Protein AF-A0A9X1SJG5-F1 (afdb_monomer)

Foldseek 3Di:
DDDDPPDDDDQFDWDWDQQKDCPQQVVCVVCVVVCVVVVPDDDDRDDTDRPDHTDTDRPPDDDPDPPPPLPLPADKDFLVNLLPDDDPLDDFPSVLCNQQRQHWAFLVRSVVSCCVPRPPDPDDSVNSVVVVVCQVPDSFWDKDWDQDPVSTIIIHTGIGHPVVVVVSVVVVVVVVD

Radius of gyration: 25.04 Å; Cα contacts (8 Å, |Δi|>4): 196; chains: 1; bounding box: 61×37×66 Å

Secondary structure (DSSP, 8-state):
-------PPPTT-EEEE--EE-HHHHHHHHTHHHHHHHTPPP-PPPPPEE-S--EEEETTSS-----------S-EEPHHHHHTPPP-SS--HHHHHHHHBT-EEEHHHHHHHHHHHSTT----HHHHHHHHHHHHH-TTEEEEEEE-TTS-EEEEEEEEEHHHHHHHHHHHHHT--

Structure (mmCIF, N/CA/C/O backbone):
data_AF-A0A9X1SJG5-F1
#
_entry.id   AF-A0A9X1SJG5-F1
#
loop_
_atom_site.group_PDB
_atom_site.id
_atom_site.type_symbol
_atom_site.label_atom_id
_atom_site.label_alt_id
_atom_site.label_comp_id
_atom_site.label_asym_id
_atom_site.label_entity_id
_atom_site.label_seq_id
_atom_site.pdbx_PDB_ins_code
_atom_site.Cartn_x
_atom_site.Cartn_y
_atom_site.Cartn_z
_atom_site.occupancy
_atom_site.B_iso_or_equiv
_atom_site.auth_seq_id
_atom_site.auth_comp_id
_atom_site.auth_asym_id
_atom_site.auth_atom_id
_atom_site.pdbx_PDB_model_num
ATOM 1 N N . MET A 1 1 ? 12.824 8.016 -45.523 1.00 38.97 1 MET A N 1
ATOM 2 C CA . MET A 1 1 ? 11.744 7.980 -44.518 1.00 38.97 1 MET A CA 1
ATOM 3 C C . MET A 1 1 ? 10.845 6.806 -44.862 1.00 38.97 1 MET A C 1
ATOM 5 O O . MET A 1 1 ? 10.194 6.846 -45.895 1.00 38.97 1 MET A O 1
ATOM 9 N N . ARG A 1 2 ? 10.914 5.718 -44.092 1.00 39.25 2 ARG A N 1
ATOM 10 C CA . ARG A 1 2 ? 9.949 4.615 -44.159 1.00 39.25 2 ARG A CA 1
ATOM 11 C C . ARG A 1 2 ? 9.313 4.555 -42.782 1.00 39.25 2 ARG A C 1
ATOM 13 O O . ARG A 1 2 ? 10.017 4.321 -41.804 1.00 39.25 2 ARG A O 1
ATOM 20 N N . GLU A 1 3 ? 8.035 4.890 -42.726 1.00 42.38 3 GLU A N 1
ATOM 21 C CA . GLU A 1 3 ? 7.247 4.869 -41.503 1.00 42.38 3 GLU A CA 1
ATOM 22 C C . GLU A 1 3 ? 7.076 3.415 -41.060 1.00 42.38 3 GLU A C 1
ATOM 24 O O . GLU A 1 3 ? 6.450 2.610 -41.748 1.00 42.38 3 GLU A O 1
ATOM 29 N N . PHE A 1 4 ? 7.690 3.061 -39.932 1.00 35.00 4 PHE A N 1
ATOM 30 C CA . PHE A 1 4 ? 7.352 1.843 -39.212 1.00 35.00 4 PHE A CA 1
ATOM 31 C C . PHE A 1 4 ? 6.096 2.150 -38.405 1.00 35.00 4 PHE A C 1
ATOM 33 O O . PHE A 1 4 ? 6.162 2.750 -37.335 1.00 35.00 4 PHE A O 1
ATOM 40 N N . ILE A 1 5 ? 4.943 1.780 -38.955 1.00 47.06 5 ILE A N 1
ATOM 41 C CA . ILE A 1 5 ? 3.698 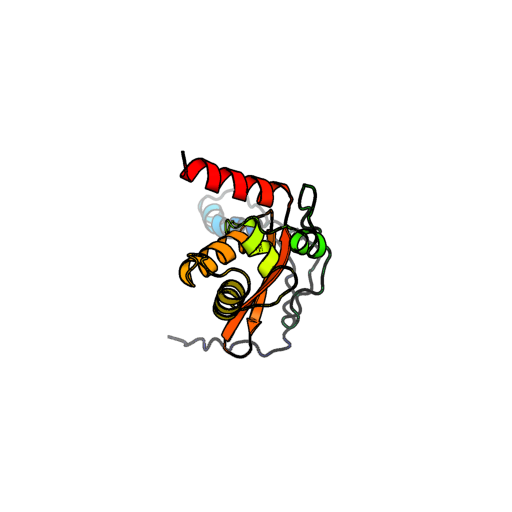1.704 -38.197 1.00 47.06 5 ILE A CA 1
ATOM 42 C C . ILE A 1 5 ? 3.903 0.585 -37.171 1.00 47.06 5 ILE A C 1
ATOM 44 O O . ILE A 1 5 ? 3.884 -0.598 -37.510 1.00 47.06 5 ILE A O 1
ATOM 48 N N . GLU A 1 6 ? 4.186 0.965 -35.926 1.00 47.78 6 GLU A N 1
ATOM 49 C CA . GLU A 1 6 ? 4.322 0.054 -34.792 1.00 47.78 6 GLU A CA 1
ATOM 50 C C . GLU A 1 6 ? 2.928 -0.474 -34.435 1.00 47.78 6 GLU A C 1
ATOM 52 O O . GLU A 1 6 ? 2.157 0.115 -33.677 1.00 47.78 6 GLU A O 1
ATOM 57 N N . GLN A 1 7 ? 2.554 -1.565 -35.094 1.00 43.72 7 GLN A N 1
ATOM 58 C CA . GLN A 1 7 ? 1.286 -2.237 -34.880 1.00 43.72 7 GLN A CA 1
ATOM 59 C C . GLN A 1 7 ? 1.363 -2.973 -33.537 1.00 43.72 7 GLN A C 1
ATOM 61 O O . GLN A 1 7 ? 2.105 -3.942 -33.387 1.00 43.72 7 GLN A O 1
ATOM 66 N N . ALA A 1 8 ? 0.630 -2.478 -32.538 1.00 54.38 8 ALA A N 1
ATOM 67 C CA . ALA A 1 8 ? 0.559 -3.104 -31.222 1.00 54.38 8 ALA A CA 1
ATOM 68 C C . ALA A 1 8 ? 0.046 -4.557 -31.345 1.00 54.38 8 ALA A C 1
ATOM 70 O O . ALA A 1 8 ? -0.951 -4.784 -32.040 1.00 54.38 8 ALA A O 1
ATOM 71 N N . PRO A 1 9 ? 0.683 -5.546 -30.689 1.00 46.81 9 PRO A N 1
ATOM 72 C CA . PRO A 1 9 ? 0.266 -6.937 -30.803 1.00 46.81 9 PRO A CA 1
ATOM 73 C C . PRO A 1 9 ? -1.107 -7.151 -30.153 1.00 46.81 9 PRO A C 1
ATOM 75 O O . PRO A 1 9 ? -1.383 -6.669 -29.052 1.00 46.81 9 PRO A O 1
ATOM 78 N N . ALA A 1 10 ? -1.971 -7.893 -30.846 1.00 49.34 10 ALA A N 1
ATOM 79 C CA . ALA A 1 10 ? -3.288 -8.275 -30.355 1.00 49.34 10 ALA A CA 1
ATOM 80 C C . ALA A 1 10 ? -3.191 -9.206 -29.127 1.00 49.34 10 ALA A C 1
ATOM 82 O O . ALA A 1 10 ? -2.223 -9.957 -28.952 1.00 49.34 10 ALA A O 1
ATOM 83 N N . ALA A 1 11 ? -4.217 -9.160 -28.272 1.00 40.56 11 ALA A N 1
ATOM 84 C CA . ALA A 1 11 ? -4.340 -10.036 -27.109 1.00 40.56 11 ALA A CA 1
ATOM 85 C C . ALA A 1 11 ? -4.322 -11.515 -27.544 1.00 40.56 11 ALA A C 1
ATOM 87 O O . ALA A 1 11 ? -5.103 -11.909 -28.407 1.00 40.56 11 ALA A O 1
ATOM 88 N N . GLY A 1 12 ? -3.427 -12.315 -26.949 1.00 49.97 12 GLY A N 1
ATOM 89 C CA . GLY A 1 12 ? -3.222 -13.734 -27.285 1.00 49.97 12 GLY A CA 1
ATOM 90 C C . GLY A 1 12 ? -1.834 -14.086 -27.837 1.00 49.97 12 GLY A C 1
ATOM 91 O O . GLY A 1 12 ? -1.567 -15.252 -28.111 1.00 49.97 12 GLY A O 1
ATOM 92 N N . THR A 1 13 ? -0.932 -13.113 -27.980 1.00 46.91 13 THR A N 1
ATOM 93 C CA . THR A 1 13 ? 0.428 -13.366 -28.480 1.00 46.91 13 THR A CA 1
ATOM 94 C C . THR A 1 13 ? 1.309 -13.953 -27.368 1.00 46.91 13 THR A C 1
ATOM 96 O O . THR A 1 13 ? 1.546 -13.306 -26.346 1.00 46.91 13 THR A O 1
ATOM 99 N N . VAL A 1 14 ? 1.787 -15.187 -27.550 1.00 45.72 14 VAL A N 1
ATOM 100 C CA . VAL A 1 14 ? 2.770 -15.822 -26.659 1.00 45.72 14 VAL A CA 1
ATOM 101 C C . VAL A 1 14 ? 4.140 -15.233 -26.984 1.00 45.72 14 VAL A C 1
ATOM 103 O O . VAL A 1 14 ? 4.682 -15.494 -28.056 1.00 45.72 14 VAL A O 1
ATOM 106 N N . ILE A 1 15 ? 4.692 -14.421 -26.080 1.00 52.66 15 ILE A N 1
ATOM 107 C CA . ILE A 1 15 ? 6.075 -13.955 -26.199 1.00 52.66 15 ILE A CA 1
ATOM 108 C C . ILE A 1 15 ? 6.940 -14.957 -25.442 1.00 52.66 15 ILE A C 1
ATOM 110 O O . ILE A 1 15 ? 6.906 -15.036 -24.214 1.00 52.66 15 ILE A O 1
ATOM 114 N N . ILE A 1 16 ? 7.664 -15.774 -26.202 1.00 49.19 16 ILE A N 1
ATOM 115 C CA . ILE A 1 16 ? 8.650 -16.708 -25.666 1.00 49.19 16 ILE A CA 1
ATOM 116 C C . ILE A 1 16 ? 9.935 -15.905 -25.475 1.00 49.19 16 ILE A C 1
ATOM 118 O O . ILE A 1 16 ? 10.573 -15.509 -26.449 1.00 49.19 16 ILE A O 1
ATOM 122 N N . ASP A 1 17 ? 10.262 -15.597 -24.222 1.00 53.16 17 ASP A N 1
ATOM 123 C CA . ASP A 1 17 ? 11.563 -15.041 -23.868 1.00 53.16 17 ASP A CA 1
ATOM 124 C C . ASP A 1 17 ? 12.517 -16.211 -23.618 1.00 53.16 17 ASP A C 1
ATOM 126 O O . ASP A 1 17 ? 12.442 -16.899 -22.597 1.00 53.16 17 ASP A O 1
ATOM 130 N N . ASP A 1 18 ? 13.397 -16.462 -24.587 1.00 60.22 18 ASP A N 1
ATOM 131 C CA . ASP A 1 18 ? 14.366 -17.557 -24.536 1.00 60.22 18 ASP A CA 1
ATOM 132 C C . ASP A 1 18 ? 15.455 -17.347 -23.464 1.00 60.22 18 ASP A C 1
ATOM 134 O O . ASP A 1 18 ? 16.351 -18.186 -23.342 1.00 60.22 18 ASP A O 1
ATOM 138 N N . GLY A 1 19 ? 15.445 -16.230 -22.713 1.00 54.41 19 GLY A N 1
ATOM 139 C CA . GLY A 1 19 ? 16.364 -15.988 -21.588 1.00 54.41 19 GLY A CA 1
ATOM 140 C C . GLY A 1 19 ? 17.847 -16.078 -21.973 1.00 54.41 19 GLY A C 1
ATOM 141 O O . GLY A 1 19 ? 18.708 -16.377 -21.142 1.00 54.41 19 GLY A O 1
ATOM 142 N N . THR A 1 20 ? 18.141 -15.899 -23.262 1.00 66.75 20 THR A N 1
ATOM 143 C CA . THR A 1 20 ? 19.466 -16.111 -23.840 1.00 66.75 20 THR A CA 1
ATOM 144 C C . THR A 1 20 ? 20.297 -14.845 -23.659 1.00 66.75 20 THR A C 1
ATOM 146 O O . THR A 1 20 ? 19.924 -13.779 -24.151 1.00 66.75 20 THR A O 1
ATOM 149 N N . ASP A 1 21 ? 21.441 -14.948 -22.979 1.00 69.88 21 ASP A N 1
ATOM 150 C CA . ASP A 1 21 ? 22.328 -13.805 -22.767 1.00 69.88 21 ASP A CA 1
ATOM 151 C C . ASP A 1 21 ? 23.183 -13.553 -24.020 1.00 69.88 21 ASP A C 1
ATOM 153 O O . ASP A 1 21 ? 24.121 -14.287 -24.349 1.00 69.88 21 ASP A O 1
ATOM 157 N N . PHE A 1 22 ? 22.852 -12.483 -24.743 1.00 71.00 22 PHE A N 1
ATOM 158 C CA . PHE A 1 22 ? 23.573 -12.052 -25.942 1.00 71.00 22 PHE A CA 1
ATOM 159 C C . PHE A 1 22 ? 24.717 -11.075 -25.647 1.00 71.00 22 PHE A C 1
ATOM 161 O O . PHE A 1 22 ? 25.429 -10.679 -26.577 1.00 71.00 22 PHE A O 1
ATOM 168 N N . THR A 1 23 ? 24.943 -10.696 -24.385 1.00 76.62 23 THR A N 1
ATOM 169 C CA . THR A 1 23 ? 25.885 -9.632 -23.999 1.00 76.62 23 THR A CA 1
ATOM 170 C C . THR A 1 23 ? 27.300 -9.916 -24.499 1.00 76.62 23 THR A C 1
ATOM 172 O O . THR A 1 23 ? 27.956 -9.039 -25.072 1.00 76.62 23 THR A O 1
ATOM 175 N N . LYS A 1 24 ? 27.762 -11.168 -24.381 1.00 75.62 24 LYS A N 1
ATOM 176 C CA . LYS A 1 24 ? 29.090 -11.594 -24.858 1.00 75.62 24 LYS A CA 1
ATOM 177 C C . LYS A 1 24 ? 29.200 -11.564 -26.388 1.00 75.62 24 LYS A C 1
ATOM 179 O O . LYS A 1 24 ? 30.238 -11.175 -26.922 1.00 75.62 24 LYS A O 1
ATOM 184 N N . ILE A 1 25 ? 28.131 -11.919 -27.104 1.00 81.69 25 ILE A N 1
ATOM 185 C CA . ILE A 1 25 ? 28.087 -11.901 -28.577 1.00 81.69 25 ILE A CA 1
ATOM 186 C C . ILE A 1 25 ? 28.087 -10.460 -29.093 1.00 81.69 25 ILE A C 1
ATOM 188 O O . ILE A 1 25 ? 28.838 -10.131 -30.013 1.00 81.69 25 ILE A O 1
ATOM 192 N N . TRP A 1 26 ? 27.277 -9.591 -28.488 1.00 77.12 26 TRP A N 1
ATOM 193 C CA . TRP A 1 26 ? 27.214 -8.173 -28.833 1.00 77.12 26 TRP A CA 1
ATOM 194 C C . TRP A 1 26 ? 28.556 -7.479 -28.582 1.00 77.12 26 TRP A C 1
ATOM 196 O O . TRP A 1 26 ? 29.101 -6.832 -29.477 1.00 77.12 26 TRP A O 1
ATOM 206 N N . SER A 1 27 ? 29.156 -7.728 -27.415 1.00 81.00 27 SER A N 1
ATOM 207 C CA . SER A 1 27 ? 30.495 -7.238 -27.069 1.00 81.00 27 SER A CA 1
ATOM 208 C C . SER A 1 27 ? 31.560 -7.735 -28.050 1.00 81.00 27 SER A C 1
ATOM 210 O O . SER A 1 27 ? 32.444 -6.978 -28.458 1.00 81.00 27 SER A O 1
ATOM 212 N N . TRP A 1 28 ? 31.467 -8.995 -28.494 1.00 84.38 28 TRP A N 1
ATOM 213 C CA . TRP A 1 28 ? 32.378 -9.526 -29.503 1.00 84.38 28 TRP A CA 1
ATOM 214 C C . TRP A 1 28 ? 32.204 -8.823 -30.859 1.00 84.38 28 TRP A C 1
ATOM 216 O O . TRP A 1 28 ? 33.204 -8.457 -31.481 1.00 84.38 28 TRP A O 1
ATOM 226 N N . ARG A 1 29 ? 30.959 -8.588 -31.294 1.00 83.50 29 ARG A N 1
ATOM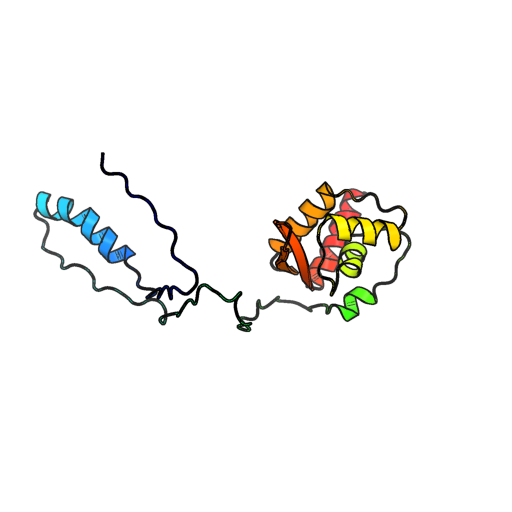 227 C CA . ARG A 1 29 ? 30.637 -7.927 -32.571 1.00 83.50 29 ARG A CA 1
ATOM 228 C C . ARG A 1 29 ? 31.100 -6.477 -32.617 1.00 83.50 29 ARG A C 1
ATOM 230 O O . ARG A 1 29 ? 31.709 -6.084 -33.607 1.00 83.50 29 ARG A O 1
ATOM 237 N N . ILE A 1 30 ? 30.884 -5.713 -31.546 1.00 83.69 30 ILE A N 1
ATOM 238 C CA . ILE A 1 30 ? 31.373 -4.328 -31.445 1.00 83.69 30 ILE A CA 1
ATOM 239 C C . ILE A 1 30 ? 32.894 -4.290 -31.631 1.00 83.69 30 ILE A C 1
ATOM 241 O O . ILE A 1 30 ? 33.421 -3.496 -32.409 1.00 83.69 30 ILE A O 1
ATOM 245 N N . ASN A 1 31 ? 33.601 -5.217 -30.988 1.00 80.12 31 ASN A N 1
ATOM 246 C CA . ASN A 1 31 ? 35.056 -5.291 -31.063 1.00 80.12 31 ASN A CA 1
ATOM 247 C C . ASN A 1 31 ? 35.583 -6.037 -32.304 1.00 80.12 31 ASN A C 1
ATOM 249 O O . ASN A 1 31 ? 36.794 -6.212 -32.439 1.00 80.12 31 ASN A O 1
ATOM 253 N N . ALA A 1 32 ? 34.726 -6.503 -33.219 1.00 79.25 32 ALA A N 1
ATOM 254 C CA . ALA A 1 32 ? 35.162 -7.234 -34.413 1.00 79.25 32 ALA A CA 1
ATOM 255 C C . ALA A 1 32 ? 35.854 -6.309 -35.428 1.00 79.25 32 ALA A C 1
ATOM 257 O O . ALA A 1 32 ? 36.899 -6.662 -35.971 1.00 79.25 32 ALA A O 1
ATOM 258 N N . ALA A 1 33 ? 35.331 -5.093 -35.624 1.00 76.00 33 ALA A N 1
ATOM 259 C CA . ALA A 1 33 ? 35.933 -4.105 -36.523 1.00 76.00 33 ALA A CA 1
ATOM 260 C C . ALA A 1 33 ? 37.310 -3.632 -36.026 1.00 76.00 33 ALA A C 1
ATOM 262 O O . ALA A 1 33 ? 38.230 -3.453 -36.824 1.00 76.00 33 ALA A O 1
ATOM 263 N N . ALA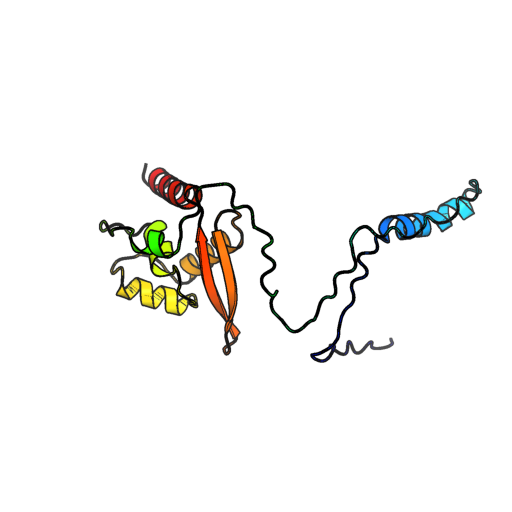 A 1 34 ? 37.471 -3.481 -34.707 1.00 79.62 34 ALA A N 1
ATOM 264 C CA . ALA A 1 34 ? 38.757 -3.167 -34.093 1.00 79.62 34 ALA A CA 1
ATOM 265 C C . ALA A 1 34 ? 39.777 -4.289 -34.345 1.00 79.62 34 ALA A C 1
ATOM 267 O O . ALA A 1 34 ? 40.870 -4.015 -34.828 1.00 79.62 34 ALA A O 1
ATOM 268 N N . ARG A 1 35 ? 39.384 -5.551 -34.127 1.00 77.50 35 ARG A N 1
ATOM 269 C CA . ARG A 1 35 ? 40.236 -6.729 -34.362 1.00 77.50 35 ARG A CA 1
ATOM 270 C C . ARG A 1 35 ? 40.644 -6.908 -35.825 1.00 77.50 35 ARG A C 1
ATOM 272 O O . ARG A 1 35 ? 41.793 -7.239 -36.103 1.00 77.50 35 ARG A O 1
ATOM 279 N N . ALA A 1 36 ? 39.734 -6.632 -36.760 1.00 77.88 36 ALA A N 1
ATOM 280 C CA . ALA A 1 36 ? 40.037 -6.664 -38.191 1.00 77.88 36 ALA A CA 1
ATOM 281 C C . ALA A 1 36 ? 41.071 -5.596 -38.590 1.00 77.88 36 ALA A C 1
ATOM 283 O O . ALA A 1 36 ? 41.937 -5.851 -39.425 1.00 77.88 36 ALA A O 1
ATOM 284 N N . ARG A 1 37 ? 41.012 -4.408 -37.972 1.00 78.62 37 ARG A N 1
ATOM 285 C CA . ARG A 1 37 ? 41.940 -3.299 -38.248 1.00 78.62 37 ARG A CA 1
ATOM 286 C C . ARG A 1 37 ? 43.309 -3.491 -37.600 1.00 78.62 37 ARG A C 1
ATOM 288 O O . ARG A 1 37 ? 44.315 -3.163 -38.218 1.00 78.62 37 ARG A O 1
ATOM 295 N N . THR A 1 38 ? 43.359 -4.031 -36.384 1.00 82.25 38 THR A N 1
ATOM 296 C CA . THR A 1 38 ? 44.613 -4.232 -35.639 1.00 82.25 38 THR A CA 1
ATOM 297 C C . THR A 1 38 ? 45.354 -5.515 -36.018 1.00 82.25 38 THR A C 1
ATOM 299 O O . THR A 1 38 ? 46.424 -5.768 -35.472 1.00 82.25 38 THR A O 1
ATOM 302 N N . LYS A 1 39 ? 44.814 -6.325 -36.946 1.00 75.56 39 LYS A N 1
ATOM 303 C CA . LYS A 1 39 ? 45.361 -7.635 -37.354 1.00 75.56 39 LYS A CA 1
ATOM 304 C C . LYS A 1 39 ? 45.637 -8.571 -36.166 1.00 75.56 39 LYS A C 1
ATOM 306 O O . LYS A 1 39 ? 46.512 -9.430 -36.238 1.00 75.56 39 LYS A O 1
ATOM 311 N N . SER A 1 40 ? 44.898 -8.408 -35.066 1.00 73.56 40 SER A N 1
ATOM 312 C CA . SER A 1 40 ? 44.986 -9.311 -33.917 1.00 73.56 40 SER A CA 1
ATOM 313 C C . SER A 1 40 ? 44.564 -10.724 -34.322 1.00 73.56 40 SER A C 1
ATOM 315 O O . SER A 1 40 ? 43.758 -10.881 -35.242 1.00 73.56 40 SER A O 1
ATOM 317 N N . CYS A 1 41 ? 45.052 -11.740 -33.609 1.00 75.38 41 CYS A N 1
ATOM 318 C CA . CYS A 1 41 ? 44.670 -13.128 -33.851 1.00 75.38 41 CYS A CA 1
ATOM 319 C C . CYS A 1 41 ? 43.141 -13.299 -33.914 1.00 75.38 41 CYS A C 1
ATOM 321 O O . CYS A 1 41 ? 42.383 -12.680 -33.160 1.00 75.38 41 CYS A O 1
ATOM 323 N N . TYR A 1 42 ? 42.685 -14.127 -34.856 1.00 79.00 42 TYR A N 1
ATOM 324 C CA . TYR A 1 42 ? 41.265 -14.405 -35.018 1.00 79.00 42 TYR A CA 1
ATOM 325 C C . TYR A 1 42 ? 40.733 -15.112 -33.769 1.00 79.00 42 TYR A C 1
ATOM 327 O O . TYR A 1 42 ? 41.205 -16.187 -33.403 1.00 79.00 42 TYR A O 1
ATOM 335 N N . VAL A 1 43 ? 39.732 -14.508 -33.131 1.00 77.25 43 VAL A N 1
ATOM 336 C CA . VAL A 1 43 ? 39.018 -15.094 -31.994 1.00 77.25 43 VAL A CA 1
ATOM 337 C C . VAL A 1 43 ? 37.599 -15.399 -32.456 1.00 77.25 43 VAL A C 1
ATOM 339 O O . VAL A 1 43 ? 36.886 -14.447 -32.784 1.00 77.25 43 VAL A O 1
ATOM 342 N N . PRO A 1 44 ? 37.160 -16.668 -32.480 1.00 81.00 44 PRO A N 1
ATOM 343 C CA . PRO A 1 44 ? 35.806 -17.005 -32.895 1.00 81.00 44 PRO A CA 1
ATOM 344 C C . PRO A 1 44 ? 34.761 -16.355 -31.970 1.00 81.00 44 PRO A C 1
ATOM 346 O O . PRO A 1 44 ? 35.050 -16.085 -30.798 1.00 81.00 44 PRO A O 1
ATOM 349 N N . PRO A 1 45 ? 33.548 -16.077 -32.477 1.00 80.75 45 PRO A N 1
ATOM 350 C CA . PRO A 1 45 ? 32.482 -15.517 -31.660 1.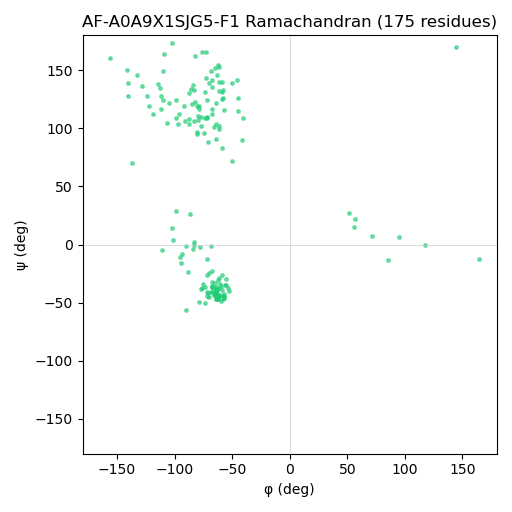00 80.75 45 PRO A CA 1
ATOM 351 C C . PRO A 1 45 ? 32.109 -16.471 -30.513 1.00 80.75 45 PRO A C 1
ATOM 353 O O . PRO A 1 45 ? 32.051 -17.687 -30.722 1.00 80.75 45 PRO A O 1
ATOM 356 N N . PRO A 1 46 ? 31.841 -15.943 -29.303 1.00 81.88 46 PRO A N 1
ATOM 357 C CA . PRO A 1 46 ? 31.391 -16.756 -28.182 1.00 81.88 46 PRO A CA 1
ATOM 358 C C . PRO A 1 46 ? 30.033 -17.391 -28.502 1.00 81.88 46 PRO A C 1
ATOM 360 O O . PRO A 1 46 ? 29.200 -16.797 -29.192 1.00 81.88 46 PRO A O 1
ATOM 363 N N . LYS A 1 47 ? 29.807 -18.610 -28.002 1.00 77.31 47 LYS A N 1
ATOM 364 C CA . LYS A 1 47 ? 28.514 -19.290 -28.141 1.00 77.31 47 LYS A CA 1
ATOM 365 C C . LYS A 1 47 ? 27.459 -18.564 -27.305 1.00 77.31 47 LYS A C 1
ATOM 367 O O . LYS A 1 47 ? 27.781 -17.985 -26.270 1.00 77.31 47 LYS A O 1
ATOM 372 N N . LYS A 1 48 ? 26.205 -18.609 -27.762 1.00 72.25 48 LYS A N 1
ATOM 373 C CA . LYS A 1 48 ? 25.064 -18.143 -26.969 1.00 72.25 48 LYS A CA 1
ATOM 374 C C . LYS A 1 48 ? 24.968 -18.982 -25.698 1.00 72.25 48 LYS A C 1
ATOM 376 O O . LYS A 1 48 ? 25.071 -20.206 -25.768 1.00 72.25 48 LYS A O 1
ATOM 381 N N . GLU A 1 49 ? 24.813 -18.314 -24.567 1.00 68.25 49 GLU A N 1
ATOM 382 C CA . GLU A 1 49 ? 24.730 -18.948 -23.258 1.00 68.25 49 GLU A CA 1
ATOM 383 C C . GLU A 1 49 ? 23.294 -18.798 -22.758 1.00 68.25 49 GLU A C 1
ATOM 385 O O . GLU A 1 49 ? 22.739 -17.696 -22.746 1.00 68.25 49 GLU A O 1
ATOM 390 N N . GLN A 1 50 ? 22.665 -19.922 -22.425 1.00 58.81 50 GLN A N 1
ATOM 391 C CA . GLN A 1 50 ? 21.328 -19.924 -21.853 1.00 58.81 50 GLN A CA 1
ATOM 392 C C . GLN A 1 50 ? 21.476 -19.790 -20.340 1.00 58.81 50 GLN A C 1
ATOM 394 O O . GLN A 1 50 ? 21.958 -20.709 -19.682 1.00 58.81 50 GLN A O 1
ATOM 399 N N . VAL A 1 51 ? 21.122 -18.620 -19.809 1.00 57.44 51 VAL A N 1
ATOM 400 C CA . VAL A 1 51 ? 21.360 -18.274 -18.396 1.00 57.44 51 VAL A CA 1
ATOM 401 C C . VAL A 1 51 ? 20.137 -18.591 -17.525 1.00 57.44 51 VAL A C 1
ATOM 403 O O . VAL A 1 51 ? 20.259 -18.714 -16.310 1.00 57.44 51 VAL A O 1
ATOM 406 N N . ALA A 1 52 ? 18.966 -18.800 -18.132 1.00 58.28 52 ALA A N 1
ATOM 407 C CA . ALA A 1 52 ? 17.756 -19.231 -17.442 1.00 58.28 52 ALA A CA 1
ATOM 408 C C . ALA A 1 52 ? 16.955 -20.243 -18.278 1.00 58.28 52 ALA A C 1
ATOM 410 O O . ALA A 1 52 ? 16.974 -20.215 -19.511 1.00 58.28 52 ALA A O 1
ATOM 411 N N . GLU A 1 53 ? 16.232 -21.140 -17.603 1.00 56.12 53 GLU A N 1
ATOM 412 C CA . GLU A 1 53 ? 15.238 -22.004 -18.247 1.00 56.12 53 GLU A CA 1
ATOM 413 C C . GLU A 1 53 ? 14.165 -21.151 -18.942 1.00 56.12 53 GLU A C 1
ATOM 415 O O . GLU A 1 53 ? 13.755 -20.113 -18.416 1.00 56.12 53 GLU A O 1
ATOM 420 N N . VAL A 1 54 ? 13.734 -21.581 -20.134 1.00 51.94 54 VAL A N 1
ATOM 421 C CA . VAL A 1 54 ? 12.774 -20.857 -20.984 1.00 51.94 54 VAL A CA 1
ATOM 422 C C . VAL A 1 54 ? 11.487 -20.609 -20.20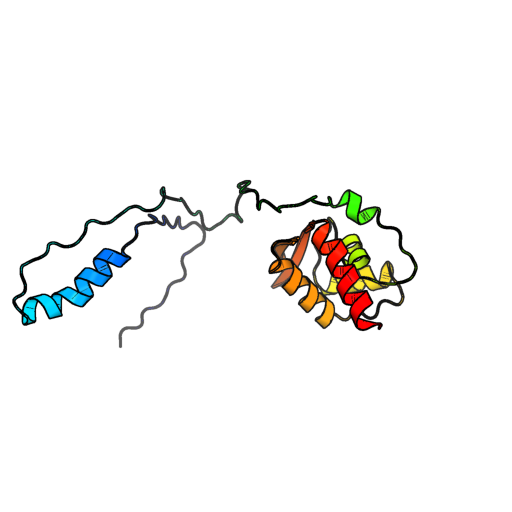2 1.00 51.94 54 VAL A C 1
ATOM 424 O O . VAL A 1 54 ? 10.773 -21.545 -19.842 1.00 51.94 54 VAL A O 1
ATOM 427 N N . ARG A 1 55 ? 11.170 -19.337 -19.946 1.00 47.53 55 ARG A N 1
ATOM 428 C CA . ARG A 1 55 ? 9.932 -18.943 -19.269 1.00 47.53 55 ARG A CA 1
ATOM 429 C C . ARG A 1 55 ? 8.898 -18.581 -20.323 1.00 47.53 55 ARG A C 1
ATOM 431 O O . ARG A 1 55 ? 9.027 -17.582 -21.023 1.00 47.53 55 ARG A O 1
ATOM 438 N N . THR A 1 56 ? 7.844 -19.382 -20.436 1.00 41.06 56 THR A N 1
ATOM 439 C CA . THR A 1 56 ? 6.705 -19.053 -21.299 1.00 41.06 56 THR A CA 1
ATOM 440 C C . THR A 1 56 ? 5.913 -17.914 -20.655 1.00 41.06 56 THR A C 1
ATOM 442 O O . THR A 1 56 ? 5.257 -18.114 -19.633 1.00 41.06 56 THR A O 1
ATOM 445 N N . ILE A 1 57 ? 5.971 -16.709 -21.226 1.00 42.22 57 ILE A N 1
ATOM 446 C CA . ILE A 1 57 ? 5.197 -15.563 -20.738 1.00 42.22 57 ILE A CA 1
ATOM 447 C C . ILE A 1 57 ? 3.930 -15.450 -21.589 1.00 42.22 57 ILE A C 1
ATOM 449 O O . ILE A 1 57 ? 3.946 -14.999 -22.735 1.00 42.22 57 ILE A O 1
ATOM 453 N N . THR A 1 58 ? 2.798 -15.867 -21.026 1.00 37.31 58 THR A N 1
ATOM 454 C CA . THR A 1 58 ? 1.479 -15.598 -21.606 1.00 37.31 58 THR A CA 1
ATOM 455 C C . THR A 1 58 ? 1.069 -14.168 -21.256 1.00 37.31 58 THR A C 1
ATOM 457 O O . THR A 1 58 ? 0.786 -13.847 -20.101 1.00 37.31 58 THR A O 1
ATOM 460 N N . ILE A 1 59 ? 1.027 -13.282 -22.255 1.00 42.06 59 ILE A N 1
ATOM 461 C CA . ILE A 1 59 ? 0.470 -11.934 -22.088 1.00 42.06 59 ILE A CA 1
ATOM 462 C C . ILE A 1 59 ? -1.052 -12.070 -22.028 1.00 42.06 59 ILE A C 1
ATOM 464 O O . ILE A 1 59 ? -1.726 -12.164 -23.051 1.00 42.06 59 ILE A O 1
ATOM 468 N N . GLY A 1 60 ? -1.592 -12.125 -20.811 1.00 39.81 60 GLY A N 1
ATOM 469 C CA . GLY A 1 60 ? -3.034 -12.262 -20.599 1.00 39.81 60 GLY A CA 1
ATOM 470 C C . GLY A 1 60 ? -3.464 -12.674 -19.197 1.00 39.81 60 GLY A C 1
ATOM 471 O O . GLY A 1 60 ? -4.627 -12.500 -18.853 1.00 39.81 60 GLY A O 1
ATOM 472 N N . GLU A 1 61 ? -2.551 -13.128 -18.345 1.00 31.69 61 GLU A N 1
ATOM 473 C CA . GLU A 1 61 ? -2.841 -13.360 -16.934 1.00 31.69 61 GLU A CA 1
ATOM 474 C C . GLU A 1 61 ? -1.851 -12.543 -16.100 1.00 31.69 61 GLU A C 1
ATOM 476 O O . GLU A 1 61 ? -0.636 -12.624 -16.281 1.00 31.69 61 GLU A O 1
ATOM 481 N N . LYS A 1 62 ? -2.360 -11.741 -15.149 1.00 37.56 62 LYS A N 1
ATOM 482 C CA . LYS A 1 62 ? -1.559 -11.404 -13.960 1.00 37.56 62 LYS A CA 1
ATOM 483 C C . LYS A 1 62 ? -0.947 -12.711 -13.467 1.00 37.56 62 LYS A C 1
ATOM 485 O O . LYS A 1 62 ? -1.680 -13.700 -13.498 1.00 37.56 62 LYS A O 1
ATOM 490 N N . PRO A 1 63 ? 0.308 -12.713 -12.991 1.00 36.06 63 PRO A N 1
ATOM 491 C CA . PRO A 1 63 ? 0.966 -13.938 -12.570 1.00 36.06 63 PRO A CA 1
ATOM 492 C C . PRO A 1 63 ? -0.014 -14.753 -11.728 1.00 36.06 63 PRO A C 1
ATOM 494 O O . PRO A 1 63 ? -0.454 -14.299 -10.661 1.00 36.06 63 PRO A O 1
ATOM 497 N N . LYS A 1 64 ? -0.396 -15.932 -12.249 1.00 34.72 64 LYS A N 1
ATOM 498 C CA . LYS A 1 64 ? -0.781 -17.043 -11.388 1.00 34.72 64 LYS A CA 1
ATOM 499 C C . LYS A 1 64 ? 0.288 -17.057 -10.320 1.00 34.72 64 LYS A C 1
ATOM 501 O O . LYS A 1 64 ? 1.468 -16.973 -10.643 1.00 34.72 64 LYS A O 1
ATOM 506 N N . SER A 1 65 ? -0.162 -17.014 -9.080 1.00 40.28 65 SER A N 1
ATOM 507 C CA . SER A 1 65 ? 0.650 -17.135 -7.887 1.00 40.28 65 SER A CA 1
ATOM 508 C C . SER A 1 65 ? 1.696 -18.232 -8.071 1.00 40.28 65 SER A C 1
ATOM 510 O O . SER A 1 65 ? 1.456 -19.388 -7.738 1.00 40.28 65 SER A O 1
ATOM 512 N N . THR A 1 66 ? 2.868 -17.875 -8.577 1.00 32.56 66 THR A N 1
ATOM 513 C CA . THR A 1 66 ? 4.076 -18.518 -8.126 1.00 32.56 66 THR A CA 1
ATOM 514 C C . THR A 1 66 ? 4.232 -17.940 -6.738 1.00 32.56 66 THR A C 1
ATOM 516 O O . THR A 1 66 ? 4.472 -16.743 -6.570 1.00 32.56 66 THR A O 1
ATOM 519 N N . LEU A 1 67 ? 4.012 -18.785 -5.739 1.00 38.31 67 LEU A N 1
ATOM 520 C CA . LEU A 1 67 ? 4.802 -18.755 -4.521 1.00 38.31 67 LEU A CA 1
ATOM 521 C C . LEU A 1 67 ? 6.288 -18.751 -4.935 1.00 38.31 67 LEU A C 1
ATOM 523 O O . LEU A 1 67 ? 6.970 -19.758 -4.867 1.00 38.31 67 LEU A O 1
ATOM 527 N N . GLY A 1 68 ? 6.776 -17.637 -5.477 1.00 28.94 68 GLY A N 1
ATOM 528 C CA . GLY A 1 68 ? 8.028 -17.117 -4.998 1.00 28.94 68 GLY A CA 1
ATOM 529 C C . GLY A 1 68 ? 7.615 -16.470 -3.700 1.00 28.94 68 GLY A C 1
ATOM 530 O O . GLY A 1 68 ? 6.957 -15.427 -3.719 1.00 28.94 68 GLY A O 1
ATOM 531 N N . GLU A 1 69 ? 7.885 -17.150 -2.591 1.00 35.84 69 GLU A N 1
ATOM 532 C CA . GLU A 1 69 ? 8.074 -16.453 -1.334 1.00 35.84 69 GLU A CA 1
ATOM 533 C C . GLU A 1 69 ? 8.884 -15.198 -1.667 1.00 35.84 69 GLU A C 1
ATOM 535 O O . GLU A 1 69 ? 10.061 -15.256 -2.012 1.00 35.84 69 GLU A O 1
ATOM 540 N N . ILE A 1 70 ? 8.242 -14.031 -1.600 1.00 43.19 70 ILE A N 1
ATOM 541 C CA . ILE A 1 70 ? 8.973 -12.926 -1.017 1.00 43.19 70 ILE A CA 1
ATOM 542 C C . ILE A 1 70 ? 9.211 -13.472 0.380 1.00 43.19 70 ILE A C 1
ATOM 544 O O . ILE A 1 70 ? 8.265 -13.530 1.169 1.00 43.19 70 ILE A O 1
ATOM 548 N N . GLU A 1 71 ? 10.408 -14.003 0.627 1.00 40.97 71 GLU A N 1
ATOM 549 C CA . GLU A 1 71 ? 10.886 -14.249 1.975 1.00 40.97 71 GLU A CA 1
ATOM 550 C C . GLU A 1 71 ? 10.864 -12.875 2.647 1.00 40.97 71 GLU A C 1
ATOM 552 O O . GLU A 1 71 ? 11.830 -12.115 2.636 1.00 40.97 71 GLU A O 1
ATOM 557 N N . LEU A 1 72 ? 9.693 -12.483 3.147 1.00 49.09 72 LEU A N 1
ATOM 558 C CA . LEU A 1 72 ? 9.567 -11.409 4.102 1.00 49.09 72 LEU A CA 1
ATOM 559 C C . LEU A 1 72 ? 10.306 -11.947 5.319 1.00 49.09 72 LEU A C 1
ATOM 561 O O . LEU A 1 72 ? 9.729 -12.663 6.131 1.00 49.09 72 LEU A O 1
ATOM 565 N N . SER A 1 73 ? 11.607 -11.672 5.401 1.00 43.06 73 SER A N 1
ATOM 566 C CA . SER A 1 73 ? 12.423 -12.065 6.538 1.00 43.06 73 SER A CA 1
ATOM 567 C C . SER A 1 73 ? 11.855 -11.362 7.773 1.00 43.06 73 SER A C 1
ATOM 569 O O . SER A 1 73 ? 12.031 -10.153 7.939 1.00 43.06 73 SER A O 1
ATOM 571 N N . GLY A 1 74 ? 11.099 -12.086 8.596 1.00 51.50 74 GLY A N 1
ATOM 572 C CA . GLY A 1 74 ? 10.523 -11.560 9.830 1.00 51.50 74 GLY A CA 1
ATOM 573 C C . GLY A 1 74 ? 9.135 -12.110 10.144 1.00 51.50 74 GLY A C 1
ATOM 574 O O . GLY A 1 74 ? 8.490 -12.756 9.327 1.00 51.50 74 GLY A O 1
ATOM 575 N N . ASN A 1 75 ? 8.657 -11.828 11.357 1.00 66.25 75 ASN A N 1
ATOM 576 C CA . ASN A 1 75 ? 7.312 -12.204 11.792 1.00 66.25 75 ASN A CA 1
ATOM 577 C C . ASN A 1 75 ? 6.265 -11.476 10.929 1.00 66.25 75 ASN A C 1
ATOM 579 O O . ASN A 1 75 ? 6.053 -10.268 11.090 1.00 66.25 75 ASN A O 1
ATOM 583 N N . ILE A 1 76 ? 5.650 -12.190 9.985 1.00 70.12 76 ILE A N 1
ATOM 584 C CA . ILE A 1 76 ? 4.597 -11.671 9.104 1.00 70.12 76 ILE A CA 1
ATOM 585 C C . ILE A 1 76 ? 3.310 -11.531 9.914 1.00 70.12 76 ILE A C 1
ATOM 587 O O . ILE A 1 76 ? 2.907 -12.463 10.602 1.00 70.12 76 ILE A O 1
ATOM 591 N N . ILE A 1 77 ? 2.661 -10.373 9.812 1.00 73.94 77 ILE A N 1
ATOM 592 C CA . ILE A 1 77 ? 1.372 -10.116 10.453 1.00 73.94 77 ILE A CA 1
ATOM 593 C C . ILE A 1 77 ? 0.280 -10.305 9.409 1.00 73.94 77 ILE A C 1
ATOM 595 O O . ILE A 1 77 ? 0.313 -9.685 8.336 1.00 73.94 77 ILE A O 1
ATOM 599 N N . SER A 1 78 ? -0.678 -11.177 9.723 1.00 69.00 78 SER A N 1
ATOM 600 C CA . SER A 1 78 ? -1.812 -11.445 8.843 1.00 69.00 78 SER A CA 1
ATOM 601 C C . SER A 1 78 ? -2.810 -10.283 8.837 1.00 69.00 78 SER A C 1
ATOM 603 O O . SER A 1 78 ? -2.805 -9.390 9.691 1.00 69.00 78 SER A O 1
ATOM 605 N N . THR A 1 79 ? -3.714 -10.291 7.860 1.00 71.19 79 THR A N 1
ATOM 606 C CA . THR A 1 79 ? -4.800 -9.310 7.788 1.00 71.19 79 THR A CA 1
ATOM 607 C C . THR A 1 79 ? -5.735 -9.365 8.993 1.00 71.19 79 THR A C 1
ATOM 609 O O . THR A 1 79 ? -6.321 -8.344 9.345 1.00 71.19 79 THR A O 1
ATOM 612 N N . GLU A 1 80 ? -5.883 -10.526 9.631 1.00 71.31 80 GLU A N 1
ATOM 613 C CA . GLU A 1 80 ? -6.706 -10.716 10.830 1.00 71.31 80 GLU A CA 1
ATOM 614 C C . GLU A 1 80 ? -6.051 -10.060 12.045 1.00 71.31 80 GLU A C 1
ATOM 616 O O . GLU A 1 80 ? -6.707 -9.316 12.774 1.00 71.31 80 GLU A O 1
ATOM 621 N N . GLU A 1 81 ? -4.742 -10.249 12.213 1.00 71.56 81 GLU A N 1
ATOM 622 C CA . GLU A 1 81 ? -3.987 -9.609 13.290 1.00 71.5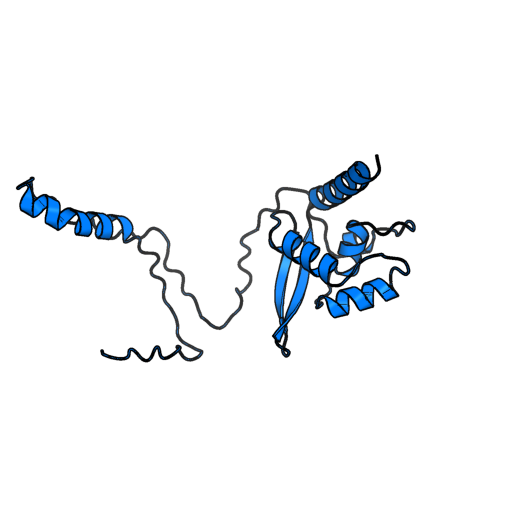6 81 GLU A CA 1
ATOM 623 C C . GLU A 1 81 ? -3.982 -8.082 13.143 1.00 71.56 81 GLU A C 1
ATOM 625 O O . GLU A 1 81 ? -4.195 -7.367 14.123 1.00 71.56 81 GLU A O 1
ATOM 630 N N . LEU A 1 82 ? -3.851 -7.560 11.917 1.00 74.62 82 LEU A N 1
ATOM 631 C CA . LEU A 1 82 ? -3.961 -6.118 11.659 1.00 74.62 82 LEU A CA 1
ATOM 632 C C . LEU A 1 82 ? -5.328 -5.550 12.067 1.00 74.62 82 LEU A C 1
ATOM 634 O O . LEU A 1 82 ? -5.399 -4.420 12.555 1.00 74.62 82 LEU A O 1
ATOM 638 N N . LYS A 1 83 ? -6.416 -6.308 11.892 1.00 78.12 83 LYS A N 1
ATOM 639 C CA . LYS A 1 83 ? -7.773 -5.875 12.274 1.00 78.12 83 LYS A CA 1
ATOM 640 C C . LYS A 1 83 ? -7.983 -5.840 13.788 1.00 78.12 83 LYS A C 1
ATOM 642 O O . LYS A 1 83 ? -8.805 -5.063 14.253 1.00 78.12 83 LYS A O 1
ATOM 647 N N . SER A 1 84 ? -7.236 -6.642 14.548 1.00 77.75 84 SER A N 1
ATOM 648 C CA . SER A 1 84 ? -7.324 -6.682 16.016 1.00 77.75 84 SER A CA 1
ATOM 649 C C . SER A 1 84 ? -6.614 -5.527 16.735 1.00 77.75 84 SER A C 1
ATOM 651 O O . SER A 1 84 ? -6.664 -5.454 17.960 1.00 77.75 84 SER A O 1
ATOM 653 N N . ILE A 1 85 ? -5.951 -4.619 16.007 1.00 75.31 85 ILE A N 1
ATOM 654 C CA . ILE A 1 85 ? -5.215 -3.502 16.611 1.00 75.31 85 ILE A CA 1
ATOM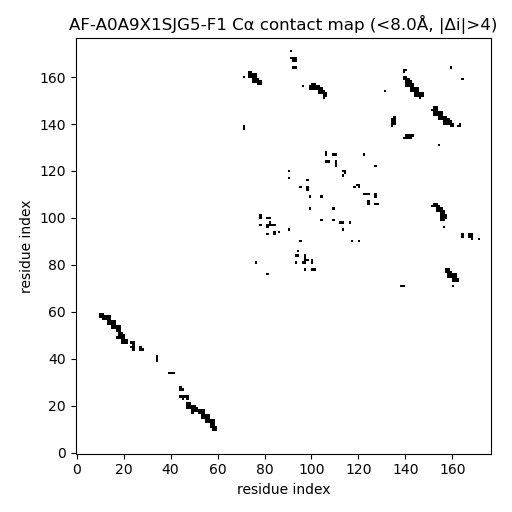 655 C C . ILE A 1 85 ? -6.212 -2.534 17.277 1.00 75.31 85 ILE A C 1
ATOM 657 O O . ILE A 1 85 ? -7.021 -1.925 16.571 1.00 75.31 85 ILE A O 1
ATOM 661 N N . PRO A 1 86 ? -6.157 -2.347 18.611 1.00 73.69 86 PRO A N 1
ATOM 662 C CA . PRO A 1 86 ? -7.078 -1.463 19.313 1.00 73.69 86 PRO A CA 1
ATOM 663 C C . PRO A 1 86 ? -6.790 0.002 18.975 1.00 73.69 86 PRO A C 1
ATOM 665 O O . PRO A 1 86 ? -5.634 0.427 18.929 1.00 73.69 86 PRO A O 1
ATOM 668 N N . TYR A 1 87 ? -7.851 0.786 18.782 1.00 77.56 87 TYR A N 1
ATOM 669 C CA . TYR A 1 87 ? -7.745 2.225 18.564 1.00 77.56 87 TYR A CA 1
ATOM 670 C C . TYR A 1 87 ? -7.615 2.966 19.897 1.00 77.56 87 TYR A C 1
ATOM 672 O O . TYR A 1 87 ? -8.485 2.865 20.757 1.00 77.56 87 TYR A O 1
ATOM 680 N N . ASN A 1 88 ? -6.534 3.729 20.061 1.00 71.75 88 ASN A N 1
ATOM 681 C CA . ASN A 1 88 ? -6.224 4.471 21.290 1.00 71.75 88 ASN A CA 1
ATOM 682 C C . ASN A 1 88 ? -6.537 5.979 21.202 1.00 71.75 88 ASN A C 1
ATOM 684 O O . ASN A 1 88 ? -6.042 6.753 22.017 1.00 71.75 88 ASN A O 1
ATOM 688 N N . GLY A 1 89 ? -7.294 6.417 20.190 1.00 72.94 89 GLY A N 1
ATOM 689 C CA . GLY A 1 89 ? -7.582 7.836 19.947 1.00 72.94 89 GLY A CA 1
ATOM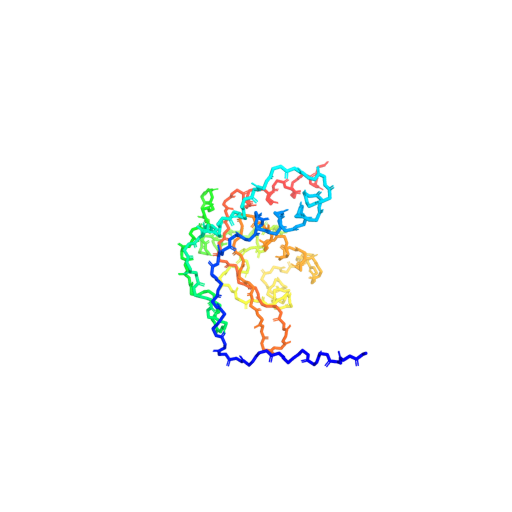 690 C C . GLY A 1 89 ? -6.523 8.583 19.123 1.00 72.94 89 GLY A C 1
ATOM 691 O O . GLY A 1 89 ? -6.812 9.662 18.613 1.00 72.94 89 GLY A O 1
ATOM 692 N N . ASN A 1 90 ? -5.324 8.022 18.906 1.00 78.00 90 ASN A N 1
ATOM 693 C CA . ASN A 1 90 ? -4.300 8.619 18.040 1.00 78.00 90 ASN A CA 1
ATOM 694 C C . ASN A 1 90 ? -4.201 7.873 16.701 1.00 78.00 90 ASN A C 1
ATOM 696 O O . ASN A 1 90 ? -3.910 6.676 16.641 1.00 78.00 90 ASN A O 1
ATOM 700 N N . PHE A 1 91 ? -4.413 8.589 15.593 1.00 80.56 91 PHE A N 1
ATOM 701 C CA . PHE A 1 91 ? -4.355 7.989 14.263 1.00 80.56 91 PHE A CA 1
ATOM 702 C C . PHE A 1 91 ? -2.910 7.841 13.761 1.00 80.56 91 PHE A C 1
ATOM 704 O O . PHE A 1 91 ? -2.322 8.744 13.163 1.00 80.56 91 PHE A O 1
ATOM 711 N N . ASP A 1 92 ? -2.360 6.652 13.978 1.00 81.50 92 ASP A N 1
ATOM 712 C CA . ASP A 1 92 ? -1.018 6.264 13.528 1.00 81.50 92 ASP A CA 1
ATOM 713 C C . ASP A 1 92 ? -0.996 5.367 12.278 1.00 81.50 92 ASP A C 1
ATOM 715 O O . ASP A 1 92 ? -2.024 4.896 11.783 1.00 81.50 92 ASP A O 1
ATOM 719 N N . GLY A 1 93 ? 0.207 5.106 11.748 1.00 81.75 93 GLY A N 1
ATOM 720 C CA . GLY A 1 93 ? 0.407 4.250 10.568 1.00 81.75 93 GLY A CA 1
ATOM 721 C C . GLY A 1 93 ? -0.197 2.844 10.701 1.00 81.75 93 GLY A C 1
ATOM 722 O O . GLY A 1 93 ? -0.655 2.276 9.714 1.00 81.75 93 GLY A O 1
ATOM 723 N N . ARG A 1 94 ? -0.279 2.313 11.926 1.00 83.06 94 ARG A N 1
ATOM 724 C CA . ARG A 1 94 ? -0.891 1.008 12.228 1.00 83.06 94 ARG A CA 1
ATOM 725 C C . ARG A 1 94 ? -2.391 0.983 11.941 1.00 83.06 94 ARG A C 1
ATOM 727 O O . ARG A 1 94 ? -2.877 0.049 11.315 1.00 83.06 94 ARG A O 1
ATOM 734 N N . HIS A 1 95 ? -3.096 2.041 12.328 1.00 86.50 95 HIS A N 1
ATOM 735 C CA . HIS A 1 95 ? -4.533 2.183 12.094 1.00 86.50 95 HIS A CA 1
ATOM 736 C C . HIS A 1 95 ? -4.836 2.346 10.606 1.00 86.50 95 HIS A C 1
ATOM 738 O O . HIS A 1 95 ? -5.782 1.755 10.099 1.00 86.50 95 HIS A O 1
ATOM 744 N N . PHE A 1 96 ? -3.972 3.060 9.875 1.00 87.94 96 PHE A N 1
ATOM 745 C CA . PHE A 1 96 ? -4.062 3.124 8.416 1.00 87.94 96 PHE A CA 1
ATOM 746 C C . PHE A 1 96 ? -3.983 1.732 7.774 1.00 87.94 96 PHE A C 1
ATOM 748 O O . PHE A 1 96 ? -4.808 1.409 6.925 1.00 87.94 96 PHE A O 1
ATOM 755 N N . LEU A 1 97 ? -3.022 0.901 8.193 1.00 88.31 97 LEU A N 1
ATOM 756 C CA . LEU A 1 97 ? -2.857 -0.457 7.666 1.00 88.31 97 LEU A CA 1
ATOM 757 C C . LEU A 1 97 ? -4.015 -1.374 8.062 1.00 88.31 97 LEU A C 1
ATOM 759 O O . LEU A 1 97 ? -4.513 -2.106 7.215 1.00 88.31 97 LEU A O 1
ATOM 763 N N . SER A 1 98 ? -4.484 -1.280 9.306 1.00 86.25 98 SER A N 1
ATOM 764 C CA . SER A 1 98 ? -5.672 -1.988 9.793 1.00 86.25 98 SER A CA 1
ATOM 765 C C . SER A 1 98 ? -6.917 -1.666 8.956 1.00 86.25 98 SER A C 1
ATOM 767 O O . SER A 1 98 ? -7.618 -2.569 8.501 1.00 86.25 98 SER A O 1
ATOM 769 N N . ALA A 1 99 ? -7.138 -0.382 8.650 1.00 87.94 99 ALA A N 1
ATOM 770 C CA . ALA A 1 99 ? -8.300 0.084 7.894 1.00 87.94 99 ALA A CA 1
ATOM 771 C C . ALA A 1 99 ? -8.377 -0.503 6.474 1.00 87.94 99 ALA A C 1
ATOM 773 O O . ALA A 1 99 ? -9.473 -0.802 5.976 1.00 87.94 99 ALA A O 1
ATOM 774 N N . ILE A 1 100 ? -7.215 -0.650 5.823 1.00 88.94 100 ILE A N 1
ATOM 775 C CA . ILE A 1 100 ? -7.089 -1.136 4.441 1.00 88.94 100 ILE A CA 1
ATOM 776 C C . ILE A 1 100 ? -6.807 -2.644 4.351 1.00 88.94 100 ILE A C 1
ATOM 778 O O . ILE A 1 100 ? -6.886 -3.208 3.258 1.00 88.94 100 ILE A O 1
ATOM 782 N N . ALA A 1 101 ? -6.490 -3.303 5.469 1.00 85.12 101 ALA A N 1
ATOM 783 C CA . ALA A 1 101 ? -6.168 -4.725 5.513 1.00 85.12 101 ALA A CA 1
ATOM 784 C C . ALA A 1 101 ? -7.330 -5.579 4.985 1.00 85.12 101 ALA A C 1
ATOM 786 O O . ALA A 1 101 ? -8.471 -5.486 5.447 1.00 85.12 101 ALA A O 1
ATOM 787 N N . GLY A 1 102 ? -7.037 -6.428 3.996 1.00 77.56 102 GLY A N 1
ATOM 788 C CA . GLY A 1 102 ? -8.016 -7.330 3.385 1.00 77.56 102 GLY A CA 1
ATOM 789 C C . GLY A 1 102 ? -9.072 -6.649 2.505 1.00 77.56 102 GLY A C 1
ATOM 790 O O . GLY A 1 102 ? -10.004 -7.316 2.061 1.00 77.56 102 GLY A O 1
ATOM 791 N N . LYS A 1 103 ? -8.954 -5.342 2.227 1.00 86.94 103 LYS A N 1
ATOM 792 C CA . LYS A 1 103 ? -9.850 -4.613 1.317 1.00 86.94 103 LYS A CA 1
ATOM 793 C C . LYS A 1 103 ? -9.112 -4.228 0.034 1.00 86.94 103 LYS A C 1
ATOM 795 O O . LYS A 1 103 ? -7.913 -3.967 0.044 1.00 86.94 103 LYS A O 1
ATOM 800 N N . THR A 1 104 ? -9.846 -4.157 -1.078 1.00 90.12 104 THR A N 1
ATOM 801 C CA . THR A 1 104 ? -9.324 -3.663 -2.363 1.00 90.12 104 THR A CA 1
ATOM 802 C C . THR A 1 104 ? -9.901 -2.286 -2.649 1.00 90.12 104 THR A C 1
ATOM 804 O O . THR A 1 104 ? -11.071 -2.174 -3.014 1.00 90.12 104 THR A O 1
ATOM 807 N N . LEU A 1 105 ? -9.094 -1.239 -2.482 1.00 90.88 105 LEU A N 1
ATOM 808 C CA . LEU A 1 105 ? -9.570 0.145 -2.409 1.00 90.88 105 LEU A CA 1
ATOM 809 C C . LEU A 1 105 ? -8.747 1.081 -3.294 1.00 90.88 105 LEU A C 1
ATOM 811 O O . LEU A 1 105 ? -7.537 0.934 -3.436 1.00 90.88 105 LEU A O 1
ATOM 815 N N . SER A 1 106 ? -9.394 2.082 -3.871 1.00 92.69 106 SER A N 1
ATOM 816 C CA . SER A 1 106 ? -8.751 3.257 -4.458 1.00 92.69 106 SER A CA 1
ATOM 817 C C . SER A 1 106 ? -8.416 4.289 -3.379 1.00 92.69 106 SER A C 1
ATOM 819 O O . SER A 1 106 ? -8.993 4.280 -2.296 1.00 92.69 106 SER A O 1
ATOM 821 N N . CYS A 1 107 ? -7.523 5.239 -3.675 1.00 91.38 107 CYS A N 1
ATOM 822 C CA . CYS A 1 107 ? -7.156 6.278 -2.703 1.00 91.38 107 CYS A CA 1
ATOM 823 C C . CYS A 1 107 ? -8.346 7.135 -2.230 1.00 91.38 107 CYS A C 1
ATOM 825 O O . CYS A 1 107 ? -8.281 7.683 -1.134 1.00 91.38 107 CYS A O 1
ATOM 827 N N . ARG A 1 108 ? -9.403 7.277 -3.046 1.00 92.12 108 ARG A N 1
ATOM 828 C CA . ARG A 1 108 ? -10.635 7.978 -2.647 1.00 92.12 108 ARG A CA 1
ATOM 829 C C . ARG A 1 108 ? -11.448 7.135 -1.671 1.00 92.12 108 ARG A C 1
ATOM 831 O O . ARG A 1 108 ? -11.721 7.601 -0.580 1.00 92.12 108 ARG A O 1
ATOM 838 N N . GLU A 1 109 ? -11.700 5.872 -2.008 1.00 92.81 109 GLU A N 1
ATOM 839 C CA . GLU A 1 109 ? -12.414 4.948 -1.113 1.00 92.81 109 GLU A CA 1
ATOM 840 C C . GLU A 1 109 ? -11.667 4.746 0.215 1.00 92.81 109 GLU A C 1
ATOM 842 O O . GLU A 1 109 ? -12.294 4.613 1.259 1.00 92.81 109 GLU A O 1
ATOM 847 N N . MET A 1 110 ? -10.328 4.759 0.201 1.00 93.25 110 MET A N 1
ATOM 848 C CA . MET A 1 110 ? -9.525 4.766 1.428 1.00 93.25 110 MET A CA 1
ATOM 849 C C . MET A 1 110 ? -9.799 6.009 2.273 1.00 93.25 110 MET A C 1
ATOM 851 O O . MET A 1 110 ? -9.936 5.886 3.481 1.00 93.25 110 MET A O 1
ATOM 855 N N . LEU A 1 111 ? -9.872 7.194 1.661 1.00 92.31 111 LEU A N 1
ATOM 856 C CA . LEU A 1 111 ? -10.167 8.426 2.389 1.00 92.31 111 LEU A CA 1
ATOM 857 C C . LEU A 1 111 ? -11.577 8.391 2.990 1.00 92.31 111 LEU A C 1
ATOM 859 O O . LEU A 1 111 ? -11.739 8.734 4.154 1.00 92.31 111 LEU A O 1
ATOM 863 N N . ASP A 1 112 ? -12.566 7.930 2.228 1.00 92.69 112 ASP A N 1
ATOM 864 C CA . ASP A 1 112 ? -13.952 7.827 2.696 1.00 92.69 112 ASP A CA 1
ATOM 865 C C . ASP A 1 112 ? -14.080 6.836 3.862 1.00 92.69 112 ASP A C 1
ATOM 867 O O . ASP A 1 112 ? -14.734 7.126 4.862 1.00 92.69 112 ASP A O 1
ATOM 871 N N . LEU A 1 113 ? -13.398 5.688 3.774 1.00 91.81 113 LEU A N 1
ATOM 872 C CA . LEU A 1 113 ? -13.340 4.709 4.861 1.00 91.81 113 LEU A CA 1
ATOM 873 C C . LEU A 1 113 ? -12.670 5.268 6.109 1.00 91.81 113 LEU A C 1
ATOM 875 O O . LEU A 1 113 ? -13.165 5.061 7.212 1.00 91.81 113 LEU A O 1
ATOM 879 N N . LEU A 1 114 ? -11.556 5.976 5.945 1.00 91.19 114 LEU A N 1
ATOM 880 C CA . LEU A 1 114 ? -10.854 6.571 7.072 1.00 91.19 114 LEU A CA 1
ATOM 881 C C . LEU A 1 114 ? -11.713 7.655 7.735 1.00 91.19 114 LEU A C 1
ATOM 883 O O . LEU A 1 114 ? -11.798 7.667 8.958 1.00 91.19 114 LEU A O 1
ATOM 887 N N . ASN A 1 115 ? -12.411 8.489 6.957 1.00 90.19 115 ASN A N 1
ATOM 888 C CA . ASN A 1 115 ? -13.283 9.532 7.503 1.00 90.19 115 ASN A CA 1
ATOM 889 C C . ASN A 1 115 ? -14.422 8.928 8.335 1.00 90.19 115 ASN A C 1
ATOM 891 O O . ASN A 1 115 ? -14.887 9.548 9.290 1.00 90.19 115 ASN A O 1
ATOM 895 N N . ARG A 1 116 ? -14.864 7.719 7.968 1.00 88.75 116 ARG A N 1
ATOM 896 C CA . ARG A 1 116 ? -15.913 6.975 8.666 1.00 88.75 116 ARG A CA 1
ATOM 897 C C . ARG A 1 116 ? -15.405 6.286 9.932 1.00 88.75 116 ARG A C 1
ATOM 899 O O . ARG A 1 116 ? -16.044 6.388 10.971 1.00 88.75 116 ARG A O 1
ATOM 906 N N . ASP A 1 117 ? -14.294 5.562 9.826 1.00 86.88 117 ASP A N 1
ATOM 907 C CA . ASP A 1 117 ? -13.812 4.670 10.886 1.00 86.88 117 ASP A CA 1
ATOM 908 C C . ASP A 1 117 ? -12.898 5.409 11.896 1.00 86.88 117 ASP A C 1
ATOM 910 O O . ASP A 1 117 ? -12.777 4.990 13.044 1.00 86.88 117 ASP A O 1
ATOM 914 N N . TYR A 1 118 ? -12.276 6.526 11.492 1.00 86.12 118 TYR A N 1
ATOM 915 C CA . TYR A 1 118 ? -11.343 7.322 12.302 1.00 86.12 118 TYR A CA 1
ATOM 916 C C . TYR A 1 118 ? -11.611 8.832 12.154 1.00 86.12 118 TYR A C 1
ATOM 918 O O . TYR A 1 118 ? -10.802 9.555 11.554 1.00 86.12 118 TYR A O 1
ATOM 926 N N . PRO A 1 119 ? -12.733 9.342 12.697 1.00 79.69 119 PRO A N 1
ATOM 927 C CA . PRO A 1 119 ? -13.027 10.769 12.653 1.00 79.69 119 PRO A CA 1
ATOM 928 C C . PRO A 1 119 ? -11.899 11.558 13.335 1.00 79.69 119 PRO A C 1
ATOM 930 O O . PRO A 1 119 ? -11.458 11.220 14.431 1.00 79.69 119 PRO A O 1
ATOM 933 N N . GLY A 1 120 ? -11.399 12.598 12.667 1.00 81.38 120 GLY A N 1
ATOM 934 C CA . GLY A 1 120 ? -10.282 13.409 13.168 1.00 81.38 120 GLY A CA 1
ATOM 935 C C . GLY A 1 120 ? -8.896 13.003 12.656 1.00 81.38 120 GLY A C 1
ATOM 936 O O . GLY A 1 120 ? -7.897 13.589 13.073 1.00 81.38 120 GLY A O 1
ATOM 937 N N . HIS A 1 121 ? -8.790 12.056 11.718 1.00 83.50 121 HIS A N 1
ATOM 938 C CA . HIS A 1 121 ? -7.527 11.867 11.008 1.00 83.50 121 HIS A CA 1
ATOM 939 C C . HIS A 1 121 ? -7.206 13.081 10.108 1.00 83.50 121 HIS A C 1
ATOM 941 O O . HIS A 1 121 ? -8.058 13.610 9.398 1.00 83.50 121 HIS A O 1
ATOM 947 N N . CYS A 1 122 ? -5.935 13.476 10.019 1.00 81.50 122 CYS A N 1
ATOM 948 C CA . CYS A 1 122 ? -5.493 14.590 9.156 1.00 81.50 122 CYS A CA 1
ATOM 949 C C . CYS A 1 122 ? -4.900 14.116 7.810 1.00 81.50 122 CYS A C 1
ATOM 951 O O . CYS A 1 122 ? -3.975 14.737 7.255 1.00 81.50 122 CYS A O 1
ATOM 953 N N . LEU A 1 123 ? -5.356 12.961 7.310 1.00 86.81 123 LEU A N 1
ATOM 954 C CA . LEU A 1 123 ? -4.917 12.405 6.032 1.00 86.81 123 LEU A CA 1
ATOM 955 C C . LEU A 1 123 ? -5.675 13.015 4.853 1.00 86.81 123 LEU A C 1
ATOM 957 O O . LEU A 1 123 ? -6.895 13.082 4.836 1.00 86.81 123 LEU A O 1
ATOM 961 N N . THR A 1 124 ? -4.919 13.407 3.829 1.00 91.88 124 THR A N 1
ATOM 962 C CA . THR A 1 124 ? -5.437 13.852 2.532 1.00 91.88 124 THR A CA 1
ATOM 963 C C . THR A 1 124 ? -5.139 12.803 1.464 1.00 91.88 124 THR A C 1
ATOM 965 O O . THR A 1 124 ? -4.255 11.961 1.639 1.00 91.88 124 THR A O 1
ATOM 968 N N . ILE A 1 125 ? -5.809 12.886 0.308 1.00 91.44 125 ILE A N 1
ATOM 969 C CA . ILE A 1 125 ? -5.566 11.978 -0.831 1.00 91.44 125 ILE A CA 1
ATOM 970 C C . ILE A 1 125 ? -4.077 11.935 -1.209 1.00 91.44 125 ILE A C 1
ATOM 972 O O . ILE A 1 125 ? -3.549 10.865 -1.502 1.00 91.44 125 ILE A O 1
ATOM 976 N N . SER A 1 126 ? -3.386 13.081 -1.183 1.00 89.31 126 SER A N 1
ATOM 977 C CA . SER A 1 126 ? -1.952 13.157 -1.496 1.00 89.31 126 SER A CA 1
ATOM 978 C C . SER A 1 126 ? -1.107 12.343 -0.507 1.00 89.31 126 SER A C 1
ATOM 980 O O . SER A 1 126 ? -0.280 11.526 -0.915 1.00 89.31 126 SER A O 1
ATOM 982 N N . LYS A 1 127 ? -1.387 12.470 0.799 1.00 88.94 127 LYS A N 1
ATOM 983 C CA . LYS A 1 127 ? -0.712 11.682 1.842 1.00 88.94 127 LYS A CA 1
ATOM 984 C C . LYS A 1 127 ? -0.993 10.185 1.695 1.00 88.94 127 LYS A C 1
ATOM 986 O O . LYS A 1 127 ? -0.080 9.383 1.863 1.00 88.94 127 LYS A O 1
ATOM 991 N N . ILE A 1 128 ? -2.224 9.808 1.342 1.00 91.06 128 ILE A N 1
ATOM 992 C CA . ILE A 1 128 ? -2.596 8.406 1.094 1.00 91.06 128 ILE A CA 1
ATOM 993 C C . ILE A 1 128 ? -1.831 7.852 -0.113 1.00 91.06 128 ILE A C 1
ATOM 995 O O . ILE A 1 128 ? -1.241 6.781 -0.015 1.00 91.06 128 ILE A O 1
ATOM 999 N N . LYS A 1 129 ? -1.775 8.590 -1.229 1.00 90.12 129 LYS A N 1
ATOM 1000 C CA . LYS A 1 129 ? -1.000 8.191 -2.417 1.00 90.12 129 LYS A CA 1
ATOM 1001 C C . LYS A 1 129 ? 0.474 7.976 -2.088 1.00 90.12 129 LYS A C 1
ATOM 1003 O O . LYS A 1 129 ? 1.029 6.958 -2.487 1.00 90.12 129 LYS A O 1
ATOM 1008 N N . SER A 1 130 ? 1.075 8.906 -1.344 1.00 88.06 130 SER A N 1
ATOM 1009 C CA . SER A 1 130 ? 2.468 8.797 -0.907 1.00 88.06 130 SER A CA 1
ATOM 1010 C C . SER A 1 130 ? 2.685 7.537 -0.061 1.00 88.06 130 SER A C 1
ATOM 1012 O O . SER A 1 130 ? 3.534 6.718 -0.396 1.00 88.06 130 SER A O 1
ATOM 1014 N N . ARG A 1 131 ? 1.826 7.289 0.940 1.00 87.62 131 ARG A N 1
ATOM 1015 C CA . ARG A 1 131 ? 1.885 6.068 1.764 1.00 87.62 131 ARG A CA 1
ATOM 1016 C C . ARG A 1 131 ? 1.755 4.789 0.938 1.00 87.62 131 ARG A C 1
ATOM 1018 O O . ARG A 1 131 ? 2.518 3.856 1.155 1.00 87.62 131 ARG A O 1
ATOM 1025 N N . MET A 1 132 ? 0.827 4.743 -0.017 1.00 88.56 132 MET A N 1
ATOM 1026 C CA . MET A 1 132 ? 0.658 3.573 -0.883 1.00 88.56 132 MET A CA 1
ATOM 1027 C C . MET A 1 132 ? 1.844 3.363 -1.827 1.00 88.56 132 MET A C 1
ATOM 1029 O O . MET A 1 132 ? 2.209 2.220 -2.082 1.00 88.56 132 MET A O 1
ATOM 1033 N N . ALA A 1 133 ? 2.464 4.438 -2.319 1.00 85.00 133 ALA A N 1
ATOM 1034 C CA . ALA A 1 133 ? 3.693 4.345 -3.099 1.00 85.00 133 ALA A CA 1
ATOM 1035 C C . ALA A 1 133 ? 4.837 3.777 -2.248 1.00 85.00 133 ALA A C 1
ATOM 1037 O O . ALA A 1 133 ? 5.482 2.822 -2.669 1.00 85.00 133 ALA A O 1
ATOM 1038 N N . THR A 1 134 ? 5.025 4.282 -1.024 1.00 84.44 134 THR A N 1
ATOM 1039 C CA . THR A 1 134 ? 6.029 3.757 -0.086 1.00 84.44 134 THR A CA 1
ATOM 1040 C C . THR A 1 134 ? 5.779 2.290 0.251 1.00 84.44 134 THR A C 1
ATOM 1042 O O . THR A 1 134 ? 6.720 1.506 0.244 1.00 84.44 134 THR A O 1
ATOM 1045 N N . LEU A 1 135 ? 4.525 1.896 0.497 1.00 82.69 135 LEU A N 1
ATOM 1046 C CA . LEU A 1 135 ? 4.166 0.500 0.762 1.00 82.69 135 LEU A CA 1
ATOM 1047 C C . LEU A 1 135 ? 4.460 -0.406 -0.433 1.00 82.69 135 LEU A C 1
ATOM 1049 O O . LEU A 1 135 ? 5.002 -1.485 -0.253 1.00 82.69 135 LEU A O 1
ATOM 1053 N N . ASN A 1 136 ? 4.145 0.041 -1.648 1.00 81.56 136 ASN A N 1
ATOM 1054 C CA . ASN A 1 136 ? 4.391 -0.728 -2.865 1.00 81.56 136 ASN A CA 1
ATOM 1055 C C . ASN A 1 136 ? 5.885 -0.856 -3.211 1.00 81.56 136 ASN A C 1
ATOM 1057 O O . ASN A 1 136 ? 6.266 -1.773 -3.929 1.00 81.56 136 ASN A O 1
ATOM 1061 N N . MET A 1 137 ? 6.718 0.076 -2.743 1.00 79.69 137 MET A N 1
ATOM 1062 C CA . MET A 1 137 ? 8.173 0.041 -2.924 1.00 79.69 137 MET A CA 1
ATOM 1063 C C . MET A 1 137 ? 8.906 -0.622 -1.749 1.00 79.69 137 MET A C 1
ATOM 1065 O O . MET A 1 137 ? 10.116 -0.820 -1.825 1.00 79.69 137 MET A O 1
ATOM 1069 N N . SER A 1 138 ? 8.211 -0.927 -0.650 1.00 73.50 138 SER A N 1
ATOM 1070 C CA . SER A 1 138 ? 8.832 -1.462 0.559 1.00 73.50 138 SER A CA 1
ATOM 1071 C C . SER A 1 138 ? 9.017 -2.979 0.461 1.00 73.50 138 SER A C 1
ATOM 1073 O O . SER A 1 138 ? 8.072 -3.675 0.097 1.00 73.50 138 SER A O 1
ATOM 1075 N N . PRO A 1 139 ? 10.173 -3.523 0.880 1.00 76.50 139 PRO A N 1
ATOM 1076 C CA . PRO A 1 139 ? 10.361 -4.971 0.985 1.00 76.50 139 PRO A CA 1
ATOM 1077 C C . PRO A 1 139 ? 9.574 -5.592 2.153 1.00 76.50 139 PRO A C 1
ATOM 1079 O O . PRO A 1 139 ? 9.449 -6.808 2.234 1.00 76.50 139 PRO A O 1
ATOM 1082 N N . HIS A 1 140 ? 9.033 -4.773 3.062 1.00 76.38 140 HIS A N 1
ATOM 1083 C CA . HIS A 1 140 ? 8.350 -5.230 4.276 1.00 76.38 140 HIS A CA 1
ATOM 1084 C C . HIS A 1 140 ? 6.817 -5.182 4.182 1.00 76.38 140 HIS A C 1
ATOM 1086 O O . HIS A 1 140 ? 6.123 -5.430 5.171 1.00 76.38 140 HIS A O 1
ATOM 1092 N N . ALA A 1 141 ? 6.269 -4.817 3.023 1.00 78.25 141 ALA A N 1
ATOM 1093 C CA . ALA A 1 141 ? 4.834 -4.776 2.792 1.00 78.25 141 ALA A CA 1
ATOM 1094 C C . ALA A 1 141 ? 4.519 -5.283 1.386 1.00 78.25 141 ALA A C 1
ATOM 1096 O O . ALA A 1 141 ? 5.049 -4.787 0.398 1.00 78.25 141 ALA A O 1
ATOM 1097 N N . SER A 1 142 ? 3.605 -6.245 1.290 1.00 77.06 142 SER A N 1
ATOM 1098 C CA . SER A 1 142 ? 3.141 -6.743 -0.000 1.00 77.06 142 SER A CA 1
ATOM 1099 C C . SER A 1 142 ? 1.813 -6.085 -0.353 1.00 77.06 142 SER A C 1
ATOM 1101 O O . SER A 1 142 ? 0.775 -6.341 0.267 1.00 77.06 142 SER A O 1
ATOM 1103 N N . CYS A 1 143 ? 1.852 -5.196 -1.346 1.00 80.06 143 CYS A N 1
ATOM 1104 C CA . CYS A 1 143 ? 0.678 -4.530 -1.898 1.00 80.06 143 CYS A CA 1
ATOM 1105 C C . CYS A 1 143 ? 0.431 -5.000 -3.327 1.00 80.06 143 CYS A C 1
ATOM 1107 O O . CYS A 1 143 ? 1.295 -4.903 -4.195 1.00 80.06 143 CYS A O 1
ATOM 1109 N N . ARG A 1 144 ? -0.792 -5.444 -3.608 1.00 79.25 144 ARG A N 1
ATOM 1110 C CA . ARG A 1 144 ? -1.226 -5.745 -4.969 1.00 79.25 144 ARG A CA 1
ATOM 1111 C C . ARG A 1 144 ? -1.873 -4.511 -5.579 1.00 79.25 144 ARG A C 1
ATOM 1113 O O . ARG A 1 144 ? -2.914 -4.048 -5.117 1.00 79.25 144 ARG A O 1
ATOM 1120 N N . LEU A 1 145 ? -1.286 -4.023 -6.667 1.00 83.81 145 LEU A N 1
ATOM 1121 C CA . LEU A 1 145 ? -1.888 -3.001 -7.512 1.00 83.81 145 LEU A CA 1
ATOM 1122 C C . LEU A 1 145 ? -2.772 -3.652 -8.580 1.00 83.81 145 LEU A C 1
ATOM 1124 O O . LEU A 1 145 ? -2.367 -4.563 -9.304 1.00 83.81 145 LEU A O 1
ATOM 1128 N N . THR A 1 146 ? -3.997 -3.162 -8.707 1.00 82.81 146 THR A N 1
ATOM 1129 C CA . THR A 1 146 ? -4.940 -3.572 -9.744 1.00 82.81 146 THR A CA 1
ATOM 1130 C C . THR A 1 146 ? -5.481 -2.340 -10.461 1.00 82.81 146 THR A C 1
ATOM 1132 O O . THR A 1 146 ? -5.798 -1.331 -9.835 1.00 82.81 146 THR A O 1
ATOM 1135 N N . LYS A 1 147 ? -5.570 -2.398 -11.793 1.00 83.12 147 LYS A N 1
ATOM 1136 C CA . LYS A 1 147 ? -6.272 -1.372 -12.569 1.00 83.12 147 LYS A CA 1
ATOM 1137 C C . LYS A 1 147 ? -7.769 -1.673 -12.502 1.00 83.12 147 LYS A C 1
ATOM 1139 O O . LYS A 1 147 ? -8.187 -2.761 -12.890 1.00 83.12 147 LYS A O 1
ATOM 1144 N N . GLY A 1 148 ? -8.546 -0.742 -11.960 1.00 72.06 148 GLY A N 1
ATOM 1145 C CA . GLY A 1 148 ? -10.004 -0.787 -11.970 1.00 72.06 148 GLY A CA 1
ATOM 1146 C C . GLY A 1 148 ? -10.573 -0.420 -13.342 1.00 72.06 148 GLY A C 1
ATOM 1147 O O . GLY A 1 148 ? -9.869 0.152 -14.179 1.00 72.06 148 GLY A O 1
ATOM 1148 N N . SER A 1 149 ? -11.861 -0.708 -13.553 1.00 72.56 149 SER A N 1
ATOM 1149 C CA . SER A 1 149 ? -12.577 -0.417 -14.808 1.00 72.56 149 SER A CA 1
ATOM 1150 C C . SER A 1 149 ? -12.467 1.054 -15.226 1.00 72.56 149 SER A C 1
ATOM 1152 O O . SER A 1 149 ? -12.266 1.360 -16.396 1.00 72.56 149 SER A O 1
ATOM 1154 N N . ASN A 1 150 ? -12.486 1.970 -14.255 1.00 76.19 150 ASN A N 1
ATOM 1155 C CA . ASN A 1 150 ? -12.470 3.417 -14.479 1.00 76.19 150 ASN A CA 1
ATOM 1156 C C . ASN A 1 150 ? -11.053 4.005 -14.610 1.00 76.19 150 ASN A C 1
ATOM 1158 O O . ASN A 1 150 ? -10.831 5.161 -14.253 1.00 76.19 150 ASN A O 1
ATOM 1162 N N . ARG A 1 151 ? -10.062 3.207 -15.045 1.00 74.75 151 ARG A N 1
ATOM 1163 C CA . ARG A 1 151 ? -8.623 3.567 -15.051 1.00 74.75 151 ARG A CA 1
ATOM 1164 C C . ARG A 1 151 ? -8.083 3.980 -13.673 1.00 74.75 151 ARG A C 1
ATOM 1166 O O . ARG A 1 151 ? -7.006 4.562 -13.566 1.00 74.75 151 ARG A O 1
ATOM 1173 N N . THR A 1 152 ? -8.820 3.681 -12.608 1.00 80.25 152 THR A N 1
ATOM 1174 C CA . THR A 1 152 ? -8.432 3.990 -11.237 1.00 80.25 152 THR A CA 1
ATOM 1175 C C . THR A 1 152 ? -7.547 2.883 -10.688 1.00 80.25 152 THR A C 1
ATOM 1177 O O . THR A 1 152 ? -7.842 1.698 -10.818 1.00 80.25 152 THR A O 1
ATOM 1180 N N . ASN A 1 153 ? -6.451 3.268 -10.044 1.00 85.00 153 ASN A N 1
ATOM 1181 C CA . ASN A 1 153 ? -5.611 2.330 -9.315 1.00 85.00 153 ASN A CA 1
ATOM 1182 C C . ASN A 1 153 ? -6.341 1.882 -8.043 1.00 85.00 153 ASN A C 1
ATOM 1184 O O . ASN A 1 153 ? -6.731 2.720 -7.225 1.00 85.00 153 ASN A O 1
ATOM 1188 N N . ARG A 1 154 ? -6.517 0.569 -7.881 1.00 88.06 154 ARG A N 1
ATOM 1189 C CA . ARG A 1 154 ? -7.014 -0.063 -6.657 1.00 88.06 154 ARG A CA 1
ATOM 1190 C C . ARG A 1 154 ? -5.902 -0.892 -6.034 1.00 88.06 154 ARG A C 1
ATOM 1192 O O . ARG A 1 154 ? -5.219 -1.645 -6.727 1.00 88.06 154 ARG A O 1
ATOM 1199 N N . TYR A 1 155 ? -5.748 -0.763 -4.730 1.00 88.19 155 TYR A N 1
ATOM 1200 C CA . TYR A 1 155 ? -4.699 -1.392 -3.952 1.00 88.19 155 TYR A CA 1
ATOM 1201 C C . TYR A 1 155 ? -5.310 -2.409 -2.996 1.00 88.19 155 TYR A C 1
ATOM 1203 O O . TYR A 1 155 ? -6.330 -2.127 -2.366 1.00 88.19 155 TYR A O 1
ATOM 1211 N N . THR A 1 156 ? -4.664 -3.561 -2.872 1.00 87.00 156 THR A N 1
ATOM 1212 C CA . THR A 1 156 ? -5.003 -4.597 -1.895 1.00 87.00 156 THR A CA 1
ATOM 1213 C C . THR A 1 156 ? -3.774 -4.859 -1.041 1.00 87.00 156 THR A C 1
ATOM 1215 O O . THR A 1 156 ? -2.736 -5.258 -1.571 1.00 87.00 156 THR A O 1
ATOM 1218 N N . LEU A 1 157 ? -3.876 -4.627 0.266 1.00 84.88 157 LEU A N 1
ATOM 1219 C CA . LEU A 1 157 ? -2.815 -4.986 1.203 1.00 84.88 157 LEU A CA 1
ATOM 1220 C C . LEU A 1 157 ? -2.900 -6.488 1.496 1.00 84.88 157 LEU A C 1
ATOM 1222 O O . LEU A 1 157 ? -3.933 -6.946 1.985 1.00 84.88 157 LEU A O 1
ATOM 1226 N N . ILE A 1 158 ? -1.840 -7.233 1.171 1.00 80.06 158 ILE A N 1
ATOM 1227 C CA . ILE A 1 158 ? -1.772 -8.687 1.374 1.00 80.06 158 ILE A CA 1
ATOM 1228 C C . ILE A 1 158 ? -1.194 -8.988 2.757 1.00 80.06 158 ILE A C 1
ATOM 1230 O O . ILE A 1 158 ? -1.834 -9.658 3.558 1.00 80.06 158 ILE A O 1
ATOM 1234 N N . CYS A 1 159 ? 0.001 -8.478 3.047 1.00 74.88 159 CYS A N 1
ATOM 1235 C CA . CYS A 1 159 ? 0.691 -8.718 4.311 1.00 74.88 159 CYS A CA 1
ATOM 1236 C C . CYS A 1 159 ? 1.698 -7.604 4.619 1.00 74.88 159 CYS A C 1
ATOM 1238 O O . CYS A 1 159 ? 2.108 -6.849 3.729 1.00 74.88 159 CYS A O 1
ATOM 1240 N N . VAL A 1 160 ? 2.079 -7.499 5.894 1.00 80.44 160 VAL A N 1
ATOM 1241 C CA . VAL A 1 160 ? 3.063 -6.534 6.403 1.00 80.44 160 VAL A CA 1
ATOM 1242 C C . VAL A 1 160 ? 3.940 -7.219 7.452 1.00 80.44 160 VAL A C 1
ATOM 1244 O O . VAL A 1 160 ? 3.435 -7.966 8.288 1.00 80.44 160 VAL A O 1
ATOM 1247 N N . THR A 1 161 ? 5.247 -6.959 7.444 1.00 80.56 161 THR A N 1
ATOM 1248 C CA . THR A 1 161 ? 6.166 -7.450 8.483 1.00 80.56 161 THR A CA 1
ATOM 1249 C C . THR A 1 161 ? 5.965 -6.691 9.798 1.00 80.56 161 THR A C 1
ATOM 1251 O O . THR A 1 161 ? 5.778 -5.470 9.812 1.00 80.56 161 THR A O 1
ATOM 1254 N N . LYS A 1 162 ? 6.089 -7.379 10.937 1.00 75.31 162 LYS A N 1
ATOM 1255 C CA . LYS A 1 162 ? 6.034 -6.771 12.279 1.00 75.31 162 LYS A CA 1
ATOM 1256 C C . LYS A 1 162 ? 7.041 -5.636 12.472 1.00 75.31 162 LYS A C 1
ATOM 1258 O O . LYS A 1 162 ? 6.717 -4.630 13.105 1.00 75.31 162 LYS A O 1
ATOM 1263 N N . ASP A 1 163 ? 8.217 -5.745 11.861 1.00 71.94 163 ASP A N 1
ATOM 1264 C CA . ASP A 1 163 ? 9.250 -4.708 11.915 1.00 71.94 163 ASP A CA 1
ATOM 1265 C C . ASP A 1 163 ? 8.803 -3.409 11.250 1.00 71.94 163 ASP A C 1
ATOM 1267 O O . ASP A 1 163 ? 9.011 -2.332 11.807 1.00 71.94 163 ASP A O 1
ATOM 1271 N N . PHE A 1 164 ? 8.064 -3.493 10.142 1.00 74.88 164 PHE A N 1
ATOM 1272 C CA . PHE A 1 164 ? 7.488 -2.323 9.486 1.00 74.88 164 PHE A CA 1
ATOM 1273 C C . PHE A 1 164 ? 6.457 -1.615 10.376 1.00 74.88 164 PHE A C 1
ATOM 1275 O O . PHE A 1 164 ? 6.470 -0.387 10.487 1.00 74.88 164 PHE A O 1
ATOM 1282 N N . LEU A 1 165 ? 5.609 -2.370 11.089 1.00 71.88 165 LEU A N 1
ATOM 1283 C CA . LEU A 1 165 ? 4.666 -1.792 12.061 1.00 71.88 165 LEU A CA 1
ATOM 1284 C C . LEU A 1 165 ? 5.367 -1.134 13.254 1.00 71.88 165 LEU A C 1
ATOM 1286 O O . LEU A 1 165 ? 4.857 -0.160 13.821 1.00 71.88 165 LEU A O 1
ATOM 1290 N N . ASN A 1 166 ? 6.510 -1.673 13.673 1.00 70.12 166 ASN A N 1
ATOM 1291 C CA . ASN A 1 166 ? 7.312 -1.118 14.759 1.00 70.12 166 ASN A CA 1
ATOM 1292 C C . ASN A 1 166 ? 8.096 0.120 14.309 1.00 70.12 166 ASN A C 1
ATOM 1294 O O . ASN A 1 166 ? 8.184 1.097 15.052 1.00 70.12 166 ASN A O 1
ATOM 1298 N N . GLN A 1 167 ? 8.597 0.132 13.077 1.00 68.50 167 GLN A N 1
ATOM 1299 C CA . GLN A 1 167 ? 9.349 1.249 12.512 1.00 68.50 167 GLN A CA 1
ATOM 1300 C C . GLN A 1 167 ? 8.448 2.438 12.161 1.00 68.50 167 GLN A C 1
ATOM 1302 O O . GLN A 1 167 ? 8.812 3.580 12.446 1.00 68.50 167 GLN A O 1
ATOM 1307 N N . ALA A 1 168 ? 7.228 2.181 11.672 1.00 60.84 168 ALA A N 1
ATOM 1308 C CA . ALA A 1 168 ? 6.197 3.208 11.514 1.00 60.84 168 ALA A CA 1
ATOM 1309 C C . ALA A 1 168 ? 5.894 3.928 12.843 1.00 60.84 168 ALA A C 1
ATOM 1311 O O . ALA A 1 168 ? 5.675 5.136 12.856 1.00 60.84 168 ALA A O 1
ATOM 1312 N N . CYS A 1 169 ? 5.951 3.201 13.965 1.00 54.53 169 CYS A N 1
ATOM 1313 C CA . CYS A 1 169 ? 5.761 3.760 15.303 1.00 54.53 169 CYS A CA 1
ATOM 1314 C C . CYS A 1 169 ? 6.951 4.637 15.739 1.00 54.53 169 CYS A C 1
ATOM 1316 O O . CYS A 1 169 ? 6.752 5.722 16.282 1.00 54.53 169 CYS A O 1
ATOM 1318 N N . LYS A 1 170 ? 8.191 4.200 15.464 1.00 54.81 170 LYS A N 1
ATOM 1319 C CA . LYS A 1 170 ? 9.417 4.939 15.824 1.00 54.81 170 LYS A CA 1
ATOM 1320 C C . LYS A 1 170 ? 9.544 6.273 15.081 1.00 54.81 170 LYS A C 1
ATOM 1322 O O . LYS A 1 170 ? 9.903 7.270 15.697 1.00 54.81 170 LYS A O 1
ATOM 1327 N N . LEU A 1 171 ? 9.209 6.315 13.789 1.00 54.22 171 LEU A N 1
ATOM 1328 C CA . LEU A 1 171 ? 9.297 7.544 12.984 1.00 54.22 171 LEU A CA 1
ATOM 1329 C C . LEU A 1 171 ? 8.284 8.616 13.416 1.00 54.22 171 LEU A C 1
ATOM 1331 O O . LEU A 1 171 ? 8.584 9.803 13.344 1.00 54.22 171 LEU A O 1
ATOM 1335 N N . GLN A 1 172 ? 7.101 8.218 13.895 1.00 55.94 172 GLN A N 1
ATOM 1336 C CA . GLN A 1 172 ? 6.117 9.166 14.430 1.00 55.94 172 GLN A CA 1
ATOM 1337 C C . GLN A 1 172 ? 6.501 9.685 15.823 1.00 55.94 172 GLN A C 1
ATOM 1339 O O . GLN A 1 172 ? 6.237 10.847 16.121 1.00 55.94 172 GLN A O 1
ATOM 1344 N N . ALA A 1 173 ? 7.139 8.854 16.655 1.00 52.31 173 ALA A N 1
ATOM 1345 C CA . ALA A 1 173 ? 7.661 9.274 17.955 1.00 52.31 173 ALA A CA 1
ATOM 1346 C C . ALA A 1 173 ? 8.840 10.254 17.813 1.00 52.31 173 ALA A C 1
ATOM 1348 O O . ALA A 1 173 ? 8.879 11.262 18.509 1.00 52.31 173 ALA A O 1
ATOM 1349 N N . ALA A 1 174 ? 9.748 10.007 16.862 1.00 50.16 174 ALA A N 1
ATOM 1350 C CA . ALA A 1 174 ? 10.901 10.871 16.596 1.00 50.16 174 ALA A CA 1
ATOM 1351 C C . ALA A 1 174 ? 10.530 12.250 16.018 1.00 50.16 174 ALA A C 1
ATOM 1353 O O . ALA A 1 174 ? 11.298 13.188 16.154 1.00 50.16 174 ALA A O 1
ATOM 1354 N N . ALA A 1 175 ? 9.361 12.390 15.384 1.00 49.97 175 ALA A N 1
ATOM 1355 C CA . ALA A 1 175 ? 8.872 13.672 14.869 1.00 49.97 175 ALA A CA 1
ATOM 1356 C C . ALA A 1 175 ? 8.140 14.529 15.927 1.00 49.97 175 ALA A C 1
ATOM 1358 O O . ALA A 1 175 ? 7.685 15.626 15.607 1.00 49.97 175 ALA A O 1
ATOM 1359 N N . ARG A 1 176 ? 7.955 14.008 17.149 1.00 47.31 176 ARG A N 1
ATOM 1360 C CA . ARG A 1 176 ? 7.252 14.673 18.2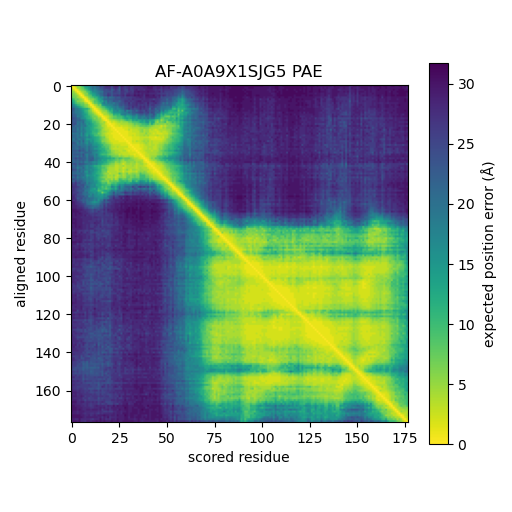62 1.00 47.31 176 ARG A CA 1
ATOM 1361 C C . ARG A 1 176 ? 8.177 15.085 19.421 1.00 47.31 176 ARG A C 1
ATOM 1363 O O . ARG A 1 176 ? 7.672 15.690 20.363 1.00 47.31 176 ARG A O 1
ATOM 1370 N N . GLY A 1 177 ? 9.464 14.735 19.373 1.00 35.59 177 GLY A N 1
ATOM 1371 C CA . GLY A 1 177 ? 10.497 15.178 20.322 1.00 35.59 177 GLY A CA 1
ATOM 1372 C C . GLY A 1 177 ? 11.394 16.226 19.688 1.00 35.59 177 GLY A C 1
ATOM 1373 O O . GLY A 1 177 ? 11.865 17.099 20.442 1.00 35.59 177 GLY A O 1
#

Nearest PDB structures (foldseek):
  5dym-assembly1_A-2  TM=5.767E-01  e=1.050E-01  Clostridioides difficile R20291
  7tjh-assembly1_I  TM=4.908E-01  e=1.197E+00  Saccharomyces cerevisiae
  1yyv-assembly1_B  TM=5.004E-01  e=1.272E+00  Salmonella enterica subsp. enterica serovar Typhimurium str. LT2
  7tjk-assembly1_I  TM=4.769E-01  e=9.969E-01  Saccharomyces cerevisiae
  7tjj-assembly1_I  TM=4.564E-01  e=1.126E+00  Saccharomyces cerevisiae

Mean predicted aligned error: 17.58 Å

pLDDT: mean 70.25, std 17.56, range [28.94, 93.25]

Sequence (177 aa):
MREFIEQAPAAGTVIIDDGTDFTKIWSWRINAAARARTKSCYVPPPKKEQVAEVRTITIGEKPKSTLGEIELSGNIISTEELKSIPYNGNFDGRHFLSAIAGKTLSCREMLDLLNRDYPGHCLTISKIKSRMATLNMSPHASCRLTKGSNRTNRYTLICVTKDFLNQACKLQAAARG

Organism: NCBI:txid2897391

Solvent-accessible surface area (backbone atoms only — not comparable to full-atom values): 10918 Å² total; per-residue (Å²): 140,79,88,78,79,82,74,77,80,64,91,73,54,72,52,74,49,62,47,59,52,53,64,65,43,52,55,46,56,68,48,42,64,56,37,67,72,68,69,51,83,89,72,79,80,64,77,83,43,73,79,44,81,71,50,80,43,62,58,86,58,78,78,73,82,66,82,64,71,75,76,54,87,61,66,70,41,50,43,68,61,40,58,67,62,79,86,82,88,67,88,47,64,61,54,57,50,25,74,40,38,76,38,78,38,30,59,63,57,46,50,55,49,41,57,69,78,42,73,87,59,92,76,45,60,68,57,48,49,51,52,52,50,51,38,59,71,35,84,48,30,47,52,48,81,40,80,41,95,84,76,41,62,27,39,30,44,64,42,38,26,50,66,50,58,51,48,50,51,50,58,58,53,64,75,73,112